Protein AF-A0A946MNI9-F1 (afdb_monomer)

Foldseek 3Di:
DDDDDDDDDDDDPPPPPPPPPPVPPPPPPVPPPDFQVSLLVVLLVLLCVQLVLHDPDDAAEDEDALVVVLVVLLVVLVVPDDPVVVVVVLVVCVVVVQDDPPDPPSVLVSVLVSLDDQWAQDLVVLHIYHHPPDRDDALVSSLVSLLRSLVSSCSVQAVLVVQCVVCPPPPFQNLQSLLLSLLSSLLSSVCCLVPVDDPVSNVRVVVVVVPDDDPSLVPDGPVVNCSVCLSNVLSVVLLVVQCVVPRSVSSSVCSVPTARGSCCSNPVVCVVVVPHDDDDDDPPPPD

pLDDT: mean 86.15, std 18.62, range [28.39, 98.81]

Structure (mmCIF, N/CA/C/O backbone):
data_AF-A0A946MNI9-F1
#
_entry.id   AF-A0A946MNI9-F1
#
loop_
_atom_site.group_PDB
_atom_site.id
_atom_site.type_symbol
_atom_site.label_atom_id
_atom_site.label_alt_id
_atom_site.label_comp_id
_atom_site.label_asym_id
_atom_site.label_entity_id
_atom_site.label_seq_id
_atom_site.pdbx_PDB_ins_code
_atom_site.Cartn_x
_atom_site.Cartn_y
_atom_site.Cartn_z
_atom_site.occupancy
_atom_site.B_iso_or_equiv
_atom_site.auth_seq_id
_atom_site.auth_comp_id
_atom_site.auth_asym_id
_atom_site.auth_atom_id
_atom_site.pdbx_PDB_model_num
ATOM 1 N N . MET A 1 1 ? 87.764 0.071 -64.595 1.00 38.97 1 MET A N 1
ATOM 2 C CA . MET A 1 1 ? 88.353 1.265 -63.955 1.00 38.97 1 MET A CA 1
ATOM 3 C C . MET A 1 1 ? 87.301 2.361 -63.913 1.00 38.97 1 MET A C 1
ATOM 5 O O . MET A 1 1 ? 86.683 2.593 -64.934 1.00 38.97 1 MET A O 1
ATOM 9 N N . ALA A 1 2 ? 87.136 2.944 -62.721 1.00 39.62 2 ALA A N 1
ATOM 10 C CA . ALA A 1 2 ? 86.569 4.252 -62.359 1.00 39.62 2 ALA A CA 1
ATOM 11 C C . ALA A 1 2 ? 85.150 4.648 -62.864 1.00 39.62 2 ALA A C 1
ATOM 13 O O . ALA A 1 2 ? 84.908 4.681 -64.058 1.00 39.62 2 ALA A O 1
ATOM 14 N N . LYS A 1 3 ? 84.119 4.886 -62.024 1.00 39.91 3 LYS A N 1
ATOM 15 C CA . LYS A 1 3 ? 83.947 5.886 -60.925 1.00 39.91 3 LYS A CA 1
ATOM 16 C C . LYS A 1 3 ? 84.024 7.332 -61.487 1.00 39.91 3 LYS A C 1
ATOM 18 O O . LYS A 1 3 ? 84.987 7.619 -62.168 1.00 39.91 3 LYS A O 1
ATOM 23 N N . ILE A 1 4 ? 83.147 8.317 -61.216 1.00 39.94 4 ILE A N 1
ATOM 24 C CA . ILE A 1 4 ? 82.274 8.568 -60.053 1.00 39.94 4 ILE A CA 1
ATOM 25 C C . ILE A 1 4 ? 81.451 9.882 -60.252 1.00 39.94 4 ILE A C 1
ATOM 27 O O . ILE A 1 4 ? 82.018 10.855 -60.725 1.00 39.94 4 ILE A O 1
ATOM 31 N N . ARG A 1 5 ? 80.186 9.894 -59.759 1.00 41.25 5 ARG A N 1
ATOM 32 C CA . ARG A 1 5 ? 79.378 10.985 -59.106 1.00 41.25 5 ARG A CA 1
ATOM 33 C C . ARG A 1 5 ? 79.030 12.273 -59.895 1.00 41.25 5 ARG A C 1
ATOM 35 O O . ARG A 1 5 ? 79.821 12.744 -60.682 1.00 41.25 5 ARG A O 1
ATOM 42 N N . LYS A 1 6 ? 77.916 12.990 -59.665 1.00 38.19 6 LYS A N 1
ATOM 43 C CA . LYS A 1 6 ? 76.814 12.980 -58.670 1.00 38.19 6 LYS A CA 1
ATOM 44 C C . LYS A 1 6 ? 75.726 13.942 -59.192 1.00 38.19 6 LYS A C 1
ATOM 46 O O . LYS A 1 6 ? 76.074 15.056 -59.555 1.00 38.19 6 LYS A O 1
ATOM 51 N N . ALA A 1 7 ? 74.450 13.593 -59.050 1.00 37.16 7 ALA A N 1
ATOM 52 C CA . ALA A 1 7 ? 73.436 14.472 -58.455 1.00 37.16 7 ALA A CA 1
ATOM 53 C C . ALA A 1 7 ? 72.216 13.622 -58.076 1.00 37.16 7 ALA A C 1
ATOM 55 O O . ALA A 1 7 ? 71.557 13.019 -58.913 1.00 37.16 7 ALA A O 1
ATOM 56 N N . VAL A 1 8 ? 71.987 13.523 -56.771 1.00 37.31 8 VAL A N 1
ATOM 57 C CA . VAL A 1 8 ? 70.878 12.821 -56.127 1.00 37.31 8 VAL A CA 1
ATOM 58 C C . VAL A 1 8 ? 69.750 13.826 -55.928 1.00 37.31 8 VAL A C 1
ATOM 60 O O . VAL A 1 8 ? 70.022 14.890 -55.377 1.00 37.31 8 VAL A O 1
ATOM 63 N N . LYS A 1 9 ? 68.508 13.460 -56.268 1.00 36.44 9 LYS A N 1
ATOM 64 C CA . LYS A 1 9 ? 67.319 13.704 -55.427 1.00 36.44 9 LYS A CA 1
ATOM 65 C C . LYS A 1 9 ? 66.098 12.932 -55.957 1.00 36.44 9 LYS A C 1
ATOM 67 O O . LYS A 1 9 ? 65.479 13.313 -56.935 1.00 36.44 9 LYS A O 1
ATOM 72 N N . ARG A 1 10 ? 65.817 11.831 -55.248 1.00 36.09 10 ARG A N 1
ATOM 73 C CA . ARG A 1 10 ? 64.504 11.261 -54.886 1.00 36.09 10 ARG A CA 1
ATOM 74 C C . ARG A 1 10 ? 63.387 11.270 -55.945 1.00 36.09 10 ARG A C 1
ATOM 76 O O . ARG A 1 10 ? 62.616 12.215 -56.031 1.00 36.09 10 ARG A O 1
ATOM 83 N N . PHE A 1 11 ? 63.199 10.110 -56.573 1.00 35.38 11 PHE A N 1
ATOM 84 C CA . PHE A 1 11 ? 61.866 9.574 -56.851 1.00 35.38 11 PHE A CA 1
ATOM 85 C C . PHE A 1 11 ? 61.319 8.961 -55.553 1.00 35.38 11 PHE A C 1
ATOM 87 O O . PHE A 1 11 ? 61.953 8.079 -54.975 1.00 35.38 11 PHE A O 1
ATOM 94 N N . ILE A 1 12 ? 60.175 9.454 -55.083 1.00 33.09 12 ILE A N 1
ATOM 95 C CA . ILE A 1 12 ? 59.364 8.820 -54.039 1.00 33.09 12 ILE A CA 1
ATOM 96 C C . ILE A 1 12 ? 58.144 8.238 -54.763 1.00 33.09 12 ILE A C 1
ATOM 98 O O . ILE A 1 12 ? 57.310 9.022 -55.215 1.00 33.09 12 ILE A O 1
ATOM 102 N N . PRO A 1 13 ? 58.007 6.908 -54.905 1.00 32.12 13 PRO A N 1
ATOM 103 C CA . PRO A 1 13 ? 56.699 6.319 -55.110 1.00 32.12 13 PRO A CA 1
ATOM 104 C C . PRO A 1 13 ? 56.005 6.375 -53.749 1.00 32.12 13 PRO A C 1
ATOM 106 O O . PRO A 1 13 ? 56.434 5.717 -52.801 1.00 32.12 13 PRO A O 1
ATOM 109 N N . ILE A 1 14 ? 54.983 7.219 -53.615 1.00 32.06 14 ILE A N 1
ATOM 110 C CA . ILE A 1 14 ? 54.104 7.159 -52.448 1.00 32.06 14 ILE A CA 1
ATOM 111 C C . ILE A 1 14 ? 53.300 5.872 -52.618 1.00 32.06 14 ILE A C 1
ATOM 113 O O . ILE A 1 14 ? 52.258 5.836 -53.267 1.00 32.06 14 ILE A O 1
ATOM 117 N N . THR A 1 15 ? 53.846 4.786 -52.080 1.00 33.38 15 THR A N 1
ATOM 118 C CA . THR A 1 15 ? 53.070 3.634 -51.653 1.00 33.38 15 THR A CA 1
ATOM 119 C C . THR A 1 15 ? 51.994 4.165 -50.724 1.00 33.38 15 THR A C 1
ATOM 121 O O . THR A 1 15 ? 52.309 4.697 -49.656 1.00 33.38 15 THR A O 1
ATOM 124 N N . LEU A 1 16 ? 50.743 4.070 -51.173 1.00 29.11 16 LEU A N 1
ATOM 125 C CA . LEU A 1 16 ? 49.558 4.240 -50.344 1.00 29.11 16 LEU A CA 1
ATOM 126 C C . LEU A 1 16 ? 49.807 3.492 -49.025 1.00 29.11 16 LEU A C 1
ATOM 128 O O . LEU A 1 16 ? 50.002 2.272 -49.068 1.00 29.11 16 LEU A O 1
ATOM 132 N N . PRO A 1 17 ? 49.851 4.165 -47.864 1.00 34.12 17 PRO A N 1
ATOM 133 C CA . PRO A 1 17 ? 49.783 3.432 -46.625 1.00 34.12 17 PRO A CA 1
ATOM 134 C C . PRO A 1 17 ? 48.371 2.859 -46.597 1.00 34.12 17 PRO A C 1
ATOM 136 O O . PRO A 1 17 ? 47.385 3.594 -46.554 1.00 34.12 17 PRO A O 1
ATOM 139 N N . ILE A 1 18 ? 48.279 1.534 -46.669 1.00 33.91 18 ILE A N 1
ATOM 140 C CA . ILE A 1 18 ? 47.160 0.806 -46.087 1.00 33.91 18 ILE A CA 1
ATOM 141 C C . ILE A 1 18 ? 47.187 1.228 -44.621 1.00 33.91 18 ILE A C 1
ATOM 143 O O . ILE A 1 18 ? 47.949 0.690 -43.817 1.00 33.91 18 ILE A O 1
ATOM 147 N N . LEU A 1 19 ? 46.445 2.292 -44.307 1.00 28.39 19 LEU A N 1
ATOM 148 C CA . LEU A 1 19 ? 46.115 2.643 -42.945 1.00 28.39 19 LEU A CA 1
ATOM 149 C C . LEU A 1 19 ? 45.206 1.506 -42.509 1.00 28.39 19 LEU A C 1
ATOM 151 O O . LEU A 1 19 ? 44.003 1.492 -42.763 1.00 28.39 19 LEU A O 1
ATOM 155 N N . LEU A 1 20 ? 45.835 0.490 -41.934 1.00 30.17 20 LEU A N 1
ATOM 156 C CA . LEU A 1 20 ? 45.185 -0.457 -41.066 1.00 30.17 20 LEU A CA 1
ATOM 157 C C . LEU A 1 20 ? 44.693 0.411 -39.909 1.00 30.17 20 LEU A C 1
ATOM 159 O O . LEU A 1 20 ? 45.410 0.658 -38.941 1.00 30.17 20 LEU A O 1
ATOM 163 N N . VAL A 1 21 ? 43.500 0.987 -40.084 1.00 32.34 21 VAL A N 1
ATOM 164 C CA . VAL A 1 21 ? 42.689 1.488 -38.989 1.00 32.34 21 VAL A CA 1
ATOM 165 C C . VAL A 1 21 ? 42.396 0.229 -38.197 1.00 32.34 21 VAL A C 1
ATOM 167 O O . VAL A 1 21 ? 41.417 -0.474 -38.425 1.00 32.34 21 VAL A O 1
ATOM 170 N N . VAL A 1 22 ? 43.323 -0.115 -37.304 1.00 35.91 22 VAL A N 1
ATOM 171 C CA . VAL A 1 22 ? 42.957 -0.801 -36.084 1.00 35.91 22 VAL A CA 1
ATOM 172 C C . VAL A 1 22 ? 41.999 0.186 -35.450 1.00 35.91 22 VAL A C 1
ATOM 174 O O . VAL A 1 22 ? 42.414 1.146 -34.802 1.00 35.91 22 VAL A O 1
ATOM 177 N N . SER A 1 23 ? 40.714 0.015 -35.750 1.00 37.19 23 SER A N 1
ATOM 178 C CA . SER A 1 23 ? 39.656 0.498 -34.898 1.00 37.19 23 SER A CA 1
ATOM 179 C C . SER A 1 23 ? 39.994 -0.119 -33.558 1.00 37.19 23 SER A C 1
ATOM 181 O O . SER A 1 23 ? 39.714 -1.290 -33.305 1.00 37.19 23 SER A O 1
ATOM 183 N N . LEU A 1 24 ? 40.697 0.651 -32.731 1.00 36.28 24 LEU A N 1
ATOM 184 C CA . LEU A 1 24 ? 40.648 0.496 -31.301 1.00 36.28 24 LEU A CA 1
ATOM 185 C C . LEU A 1 24 ? 39.165 0.726 -30.998 1.00 36.28 24 LEU A C 1
ATOM 187 O O . LEU A 1 24 ? 38.729 1.835 -30.703 1.00 36.28 24 LEU A O 1
ATOM 191 N N . LEU A 1 25 ? 38.365 -0.332 -31.149 1.00 40.25 25 LEU A N 1
ATOM 192 C CA . LEU A 1 25 ? 37.201 -0.548 -30.323 1.00 40.25 25 LEU A CA 1
ATOM 193 C C . LEU A 1 25 ? 37.794 -0.658 -28.926 1.00 40.25 25 LEU A C 1
ATOM 195 O O . LEU A 1 25 ? 38.049 -1.739 -28.400 1.00 40.25 25 LEU A O 1
ATOM 199 N N . ILE A 1 26 ? 38.107 0.504 -28.355 1.00 43.66 26 ILE A N 1
ATOM 200 C CA . ILE A 1 26 ? 38.044 0.658 -26.927 1.00 43.66 26 ILE A CA 1
ATOM 201 C C . ILE A 1 26 ? 36.600 0.270 -26.661 1.00 43.66 26 ILE A C 1
ATOM 203 O O . ILE A 1 26 ? 35.679 1.026 -26.968 1.00 43.66 26 ILE A O 1
ATOM 207 N N . ASN A 1 27 ? 36.409 -0.959 -26.186 1.00 39.84 27 ASN A N 1
ATOM 208 C CA . ASN A 1 27 ? 35.274 -1.297 -25.360 1.00 39.84 27 ASN A CA 1
ATOM 209 C C . ASN A 1 27 ? 35.351 -0.340 -24.167 1.00 39.84 27 ASN A C 1
ATOM 211 O O . ASN A 1 27 ? 35.770 -0.707 -23.074 1.00 39.84 27 ASN A O 1
ATOM 215 N N . PHE A 1 28 ? 34.938 0.908 -24.381 1.00 42.84 28 PHE A N 1
ATOM 216 C CA . PHE A 1 28 ? 34.154 1.605 -23.397 1.00 42.84 28 PHE A CA 1
ATOM 217 C C . PHE A 1 28 ? 32.863 0.795 -23.338 1.00 42.84 28 PHE A C 1
ATOM 219 O O . PHE A 1 28 ? 31.832 1.167 -23.890 1.00 42.84 28 PHE A O 1
ATOM 226 N N . SER A 1 29 ? 32.925 -0.333 -22.631 1.00 44.12 29 SER A N 1
ATOM 227 C CA . SER A 1 29 ? 31.855 -0.668 -21.715 1.00 44.12 29 SER A CA 1
ATOM 228 C C . SER A 1 29 ? 31.790 0.533 -20.780 1.00 44.12 29 SER A C 1
ATOM 230 O O . SER A 1 29 ? 32.437 0.567 -19.737 1.00 44.12 29 SER A O 1
ATOM 232 N N . CYS A 1 30 ? 31.136 1.598 -21.242 1.00 41.44 30 CYS A N 1
ATOM 233 C CA . CYS A 1 30 ? 30.750 2.684 -20.385 1.00 41.44 30 CYS A CA 1
ATOM 234 C C . CYS A 1 30 ? 29.874 1.982 -19.355 1.00 41.44 30 CYS A C 1
ATOM 236 O O . CYS A 1 30 ? 28.782 1.517 -19.689 1.00 41.44 30 CYS A O 1
ATOM 238 N N . LEU A 1 31 ? 30.372 1.817 -18.130 1.00 45.62 31 LEU A N 1
ATOM 239 C CA . LEU A 1 31 ? 29.483 1.709 -16.990 1.00 45.62 31 LEU A CA 1
ATOM 240 C C . LEU A 1 31 ? 28.750 3.055 -16.935 1.00 45.62 31 LEU A C 1
ATOM 242 O O . LEU A 1 31 ? 29.110 3.935 -16.165 1.00 45.62 31 LEU A O 1
ATOM 246 N N . CYS A 1 32 ? 27.772 3.253 -17.822 1.00 52.16 32 CYS A N 1
ATOM 247 C CA . CYS A 1 32 ? 26.758 4.267 -17.632 1.00 52.16 32 CYS A CA 1
ATOM 248 C C . CYS A 1 32 ? 25.961 3.769 -16.435 1.00 52.16 32 CYS A C 1
ATOM 250 O O . CYS A 1 32 ? 25.056 2.946 -16.573 1.00 52.16 32 CYS A O 1
ATOM 252 N N . THR A 1 33 ? 26.363 4.204 -15.244 1.00 62.84 33 THR A N 1
ATOM 253 C CA . THR A 1 33 ? 25.478 4.211 -14.087 1.00 62.84 33 THR A CA 1
ATOM 254 C C . THR A 1 33 ? 24.204 4.912 -14.534 1.00 62.84 33 THR A C 1
ATOM 256 O O . THR A 1 33 ? 24.265 6.065 -14.967 1.00 62.84 33 THR A O 1
ATOM 259 N N . ARG A 1 34 ? 23.080 4.188 -14.528 1.00 75.50 34 ARG A N 1
ATOM 260 C CA . ARG A 1 34 ? 21.777 4.788 -14.816 1.00 75.50 34 ARG A CA 1
ATOM 261 C C . ARG A 1 34 ? 21.525 5.905 -13.807 1.00 75.50 34 ARG A C 1
ATOM 263 O O . ARG A 1 34 ? 21.890 5.751 -12.641 1.00 75.50 34 ARG A O 1
ATOM 270 N N . THR A 1 35 ? 20.932 7.007 -14.254 1.00 85.19 35 THR A N 1
ATOM 271 C CA . THR A 1 35 ? 20.432 8.028 -13.322 1.00 85.19 35 THR A CA 1
ATOM 272 C C . THR A 1 35 ? 19.254 7.461 -12.525 1.00 85.19 35 THR A C 1
ATOM 274 O O . THR A 1 35 ? 18.670 6.448 -12.927 1.00 85.19 35 THR A O 1
ATOM 277 N N . ASN A 1 36 ? 18.902 8.086 -11.399 1.00 84.88 36 ASN A N 1
ATOM 278 C CA . ASN A 1 36 ? 17.759 7.646 -10.597 1.00 84.88 36 ASN A CA 1
ATOM 279 C C . ASN A 1 36 ? 16.465 7.678 -11.429 1.00 84.88 36 ASN A C 1
ATOM 281 O O . ASN A 1 36 ? 15.699 6.723 -11.383 1.00 84.88 36 ASN A O 1
ATOM 285 N N . GLU A 1 37 ? 16.292 8.680 -12.293 1.00 87.50 37 GLU A N 1
ATOM 286 C CA . GLU A 1 37 ? 15.167 8.785 -13.232 1.00 87.50 37 GLU A CA 1
ATOM 287 C C . GLU A 1 37 ? 15.130 7.605 -14.207 1.00 87.50 37 GLU A C 1
ATOM 289 O O . GLU A 1 37 ? 14.106 6.952 -14.352 1.00 87.50 37 GLU A O 1
ATOM 294 N N . GLN A 1 38 ? 16.265 7.236 -14.811 1.00 90.12 38 GLN A N 1
ATOM 295 C CA . GLN A 1 38 ? 16.324 6.082 -15.719 1.00 90.12 38 GLN A CA 1
ATOM 296 C C . GLN A 1 38 ? 16.019 4.748 -15.020 1.00 90.12 38 GLN A C 1
ATOM 298 O O . GLN A 1 38 ? 15.618 3.778 -15.672 1.00 90.12 38 GLN A O 1
ATOM 303 N N . VAL A 1 39 ? 16.282 4.652 -13.714 1.00 90.81 39 VAL A N 1
ATOM 304 C CA . VAL A 1 39 ? 15.894 3.491 -12.905 1.00 90.81 39 VAL A CA 1
ATOM 305 C C . VAL A 1 39 ? 14.392 3.526 -12.630 1.00 90.81 39 VAL A C 1
ATOM 307 O O . VAL A 1 39 ? 13.740 2.516 -12.885 1.00 90.81 39 VAL A O 1
ATOM 310 N N . LEU A 1 40 ? 13.854 4.667 -12.188 1.00 91.19 40 LEU A N 1
ATOM 311 C CA . LEU A 1 40 ? 12.424 4.873 -11.932 1.00 91.19 40 LEU A CA 1
ATOM 312 C C . LEU A 1 40 ? 11.579 4.599 -13.178 1.00 91.19 40 LEU A C 1
ATOM 314 O O . LEU A 1 40 ? 10.664 3.786 -13.109 1.00 91.19 40 LEU A O 1
ATOM 318 N N . ASP A 1 41 ? 11.959 5.136 -14.338 1.00 93.31 41 ASP A N 1
ATOM 319 C CA . ASP A 1 41 ? 11.300 4.860 -15.620 1.00 93.31 41 ASP A CA 1
ATOM 320 C C . ASP A 1 41 ? 11.326 3.365 -15.963 1.00 93.31 41 ASP A C 1
ATOM 322 O O . ASP A 1 41 ? 10.380 2.812 -16.525 1.00 93.31 41 ASP A O 1
ATOM 326 N N . GLY A 1 42 ? 12.423 2.679 -15.634 1.00 95.31 42 GLY A N 1
ATOM 327 C CA . GLY A 1 42 ? 12.542 1.236 -15.817 1.00 95.31 42 GLY A CA 1
ATOM 328 C C . GLY A 1 42 ? 11.554 0.454 -14.951 1.00 95.31 42 GLY A C 1
ATOM 329 O O . GLY A 1 42 ? 10.934 -0.489 -15.446 1.00 95.31 42 GLY A O 1
ATOM 330 N N . ILE A 1 43 ? 11.396 0.856 -13.687 1.00 95.94 43 ILE A N 1
ATOM 331 C CA . ILE A 1 43 ? 10.424 0.270 -12.754 1.00 95.94 43 ILE A CA 1
ATOM 332 C C . ILE A 1 43 ? 9.010 0.580 -13.237 1.00 95.94 43 ILE A C 1
ATOM 334 O O . ILE A 1 43 ? 8.222 -0.346 -13.390 1.00 95.94 43 ILE A O 1
ATOM 338 N N . LYS A 1 44 ? 8.724 1.836 -13.593 1.00 96.31 44 LYS A N 1
ATOM 339 C CA . LYS A 1 44 ? 7.433 2.286 -14.122 1.00 96.31 44 LYS A CA 1
ATOM 340 C C . LYS A 1 44 ? 6.962 1.452 -15.298 1.00 96.31 44 LYS A C 1
ATOM 342 O O . LYS A 1 44 ? 5.892 0.849 -15.254 1.00 96.31 44 LYS A O 1
ATOM 347 N N . ASN A 1 45 ? 7.811 1.331 -16.314 1.00 97.25 45 ASN A N 1
ATOM 348 C CA . ASN A 1 45 ? 7.514 0.521 -17.491 1.00 97.25 45 ASN A CA 1
ATOM 349 C C . ASN A 1 45 ? 7.316 -0.960 -17.147 1.00 97.25 45 ASN A C 1
ATOM 351 O O . ASN A 1 45 ? 6.503 -1.640 -17.776 1.00 97.25 45 ASN A O 1
ATOM 355 N N . TRP A 1 46 ? 8.072 -1.482 -16.177 1.00 98.25 46 TRP A N 1
ATOM 356 C CA . TRP A 1 46 ? 7.911 -2.861 -15.735 1.00 98.25 46 TRP A CA 1
ATOM 357 C C . TRP A 1 46 ? 6.572 -3.060 -15.019 1.00 98.25 46 TRP A C 1
ATOM 359 O O . TRP A 1 46 ? 5.853 -3.994 -15.377 1.00 98.25 46 TRP A O 1
ATOM 369 N N . VAL A 1 47 ? 6.224 -2.192 -14.065 1.00 98.50 47 VAL A N 1
ATOM 370 C CA . VAL A 1 47 ? 4.979 -2.277 -13.291 1.00 98.50 47 VAL A CA 1
ATOM 371 C C . VAL A 1 47 ? 3.791 -2.136 -14.230 1.00 98.50 47 VAL A C 1
ATOM 373 O O . VAL A 1 47 ? 3.012 -3.076 -14.327 1.00 98.50 47 VAL A O 1
ATOM 376 N N . ALA A 1 48 ? 3.717 -1.068 -15.030 1.00 98.38 48 ALA A N 1
ATOM 377 C CA . ALA A 1 48 ? 2.608 -0.848 -15.964 1.00 98.38 48 ALA A CA 1
ATOM 378 C C . ALA A 1 48 ? 2.375 -2.050 -16.896 1.00 98.38 48 ALA A C 1
ATOM 380 O O . ALA A 1 48 ? 1.246 -2.497 -17.109 1.00 98.38 48 ALA A O 1
ATOM 381 N N . LYS A 1 49 ? 3.461 -2.642 -17.411 1.00 98.38 49 LYS A N 1
ATOM 382 C CA . LYS A 1 49 ? 3.383 -3.824 -18.275 1.00 98.38 49 LYS A CA 1
ATOM 383 C C . LYS A 1 49 ? 2.914 -5.075 -17.531 1.00 98.38 49 LYS A C 1
ATOM 385 O O . LYS A 1 49 ? 2.073 -5.801 -18.055 1.00 98.38 49 LYS A O 1
ATOM 390 N N . ASN A 1 50 ? 3.513 -5.390 -16.384 1.00 98.38 50 ASN A N 1
ATOM 391 C CA . ASN A 1 50 ? 3.293 -6.678 -15.720 1.00 98.38 50 ASN A CA 1
ATOM 392 C C . ASN A 1 50 ? 2.057 -6.673 -14.829 1.00 98.38 50 ASN A C 1
ATOM 394 O O . ASN A 1 50 ? 1.441 -7.724 -14.713 1.00 98.38 50 ASN A O 1
ATOM 398 N N . ARG A 1 51 ? 1.673 -5.515 -14.280 1.00 98.00 51 ARG A N 1
ATOM 399 C CA . ARG A 1 51 ? 0.397 -5.287 -13.597 1.00 98.00 51 ARG A CA 1
ATOM 400 C C . ARG A 1 51 ? -0.771 -5.132 -14.575 1.00 98.00 51 ARG A C 1
ATOM 402 O O . ARG A 1 51 ? -1.916 -5.247 -14.172 1.00 98.00 51 ARG A O 1
ATOM 409 N N . GLN A 1 52 ? -0.497 -4.925 -15.865 1.00 98.31 52 GLN A N 1
ATOM 410 C CA . GLN A 1 52 ? -1.517 -4.747 -16.910 1.00 98.31 52 GLN A CA 1
ATOM 411 C C . GLN A 1 52 ? -2.421 -3.523 -16.685 1.00 98.31 52 GLN A C 1
ATOM 413 O O . GLN A 1 52 ? -3.565 -3.497 -17.128 1.00 98.31 52 GLN A O 1
ATOM 418 N N . LEU A 1 53 ? -1.873 -2.487 -16.049 1.00 98.00 53 LEU A N 1
ATOM 419 C CA . LEU A 1 53 ? -2.462 -1.156 -15.964 1.00 98.00 53 LEU A CA 1
ATOM 420 C C . LEU A 1 53 ? -1.550 -0.201 -16.745 1.00 98.00 53 LEU A C 1
ATOM 422 O O . LEU A 1 53 ? -0.504 0.197 -16.232 1.00 98.00 53 LEU A O 1
ATOM 426 N N . PRO A 1 54 ? -1.854 0.104 -18.021 1.00 96.81 54 PRO A N 1
ATOM 427 C CA . PRO A 1 54 ? -1.023 1.004 -18.810 1.00 96.81 54 PRO A CA 1
ATOM 428 C C . PRO A 1 54 ? -1.086 2.425 -18.249 1.00 96.81 54 PRO A C 1
ATOM 430 O O . PRO A 1 54 ? -2.154 2.902 -17.887 1.00 96.81 54 PRO A O 1
ATOM 433 N N . GLU A 1 55 ? 0.041 3.126 -18.241 1.00 96.81 55 GLU A N 1
ATOM 434 C CA . GLU A 1 55 ? 0.090 4.540 -17.865 1.00 96.81 55 GLU A CA 1
ATOM 435 C C . GLU A 1 55 ? -0.793 5.380 -18.814 1.00 96.81 55 GLU A C 1
ATOM 437 O O . GLU A 1 55 ? -0.592 5.374 -20.033 1.00 96.81 55 GLU A O 1
ATOM 442 N N . LEU A 1 56 ? -1.796 6.069 -18.259 1.00 96.88 56 LEU A N 1
ATOM 443 C CA . LEU A 1 56 ? -2.715 6.954 -18.987 1.00 96.88 56 LEU A CA 1
ATOM 444 C C . LEU A 1 56 ? -2.180 8.388 -19.054 1.00 96.88 56 LEU A C 1
ATOM 446 O O . LEU A 1 56 ? -2.345 9.074 -20.066 1.00 96.88 56 LEU A O 1
ATOM 450 N N . THR A 1 57 ? -1.523 8.824 -17.982 1.00 94.88 57 THR A N 1
ATOM 451 C CA . THR A 1 57 ? -0.871 10.131 -17.846 1.00 94.88 57 THR A CA 1
ATOM 452 C C . THR A 1 57 ? 0.513 9.954 -17.245 1.00 94.88 57 THR A C 1
ATOM 454 O O . THR A 1 57 ? 0.707 9.049 -16.440 1.00 94.88 57 THR A O 1
ATOM 457 N N . ASP A 1 58 ? 1.465 10.814 -17.613 1.00 93.88 58 ASP A N 1
ATOM 458 C CA . ASP A 1 58 ? 2.833 10.705 -17.099 1.00 93.88 58 ASP A CA 1
ATOM 459 C C . ASP A 1 58 ? 2.857 10.826 -15.567 1.00 93.88 58 ASP A C 1
ATOM 461 O O . ASP A 1 58 ? 2.324 11.783 -15.006 1.00 93.88 58 ASP A O 1
ATOM 465 N N . ILE A 1 59 ? 3.446 9.838 -14.898 1.00 93.12 59 ILE A N 1
ATOM 466 C CA . ILE A 1 59 ? 3.669 9.842 -13.451 1.00 93.12 59 ILE A CA 1
ATOM 467 C C . ILE A 1 59 ? 4.877 10.736 -13.162 1.00 93.12 59 ILE A C 1
ATOM 469 O O . ILE A 1 59 ? 6.019 10.363 -13.446 1.00 93.12 59 ILE A O 1
ATOM 473 N N . GLU A 1 60 ? 4.617 11.911 -12.590 1.00 92.38 60 GLU A N 1
ATOM 474 C CA . GLU A 1 60 ? 5.645 12.887 -12.229 1.00 92.38 60 GLU A CA 1
ATOM 475 C C . GLU A 1 60 ? 6.386 12.492 -10.941 1.00 92.38 60 GLU A C 1
ATOM 477 O O . GLU A 1 60 ? 5.768 12.148 -9.930 1.00 92.38 60 GLU A O 1
ATOM 482 N N . TYR A 1 61 ? 7.718 12.614 -10.962 1.00 89.50 61 TYR A N 1
ATOM 483 C CA . TYR A 1 61 ? 8.587 12.404 -9.802 1.00 89.50 61 TYR A CA 1
ATOM 484 C C . TYR A 1 61 ? 9.082 13.734 -9.236 1.00 89.50 61 TYR A C 1
ATOM 486 O O . TYR A 1 61 ? 9.615 14.572 -9.966 1.00 89.50 61 TYR A O 1
ATOM 494 N N . GLU A 1 62 ? 8.986 13.893 -7.920 1.00 90.56 62 GLU A N 1
ATOM 495 C CA . GLU A 1 62 ? 9.566 15.008 -7.185 1.00 90.56 62 GLU A CA 1
ATOM 496 C C . GLU A 1 62 ? 10.604 14.486 -6.188 1.00 90.56 62 GLU A C 1
ATOM 498 O O . GLU A 1 62 ? 10.303 13.748 -5.250 1.00 90.56 62 GLU A O 1
ATOM 503 N N . PHE A 1 63 ? 11.857 14.858 -6.428 1.00 88.19 63 PHE A N 1
ATOM 504 C CA . PHE A 1 63 ? 12.986 14.502 -5.581 1.00 88.19 63 PHE A CA 1
ATOM 505 C C . PHE A 1 63 ? 13.080 15.476 -4.412 1.00 88.19 63 PHE A C 1
ATOM 507 O O . PHE A 1 63 ? 13.288 16.670 -4.626 1.00 88.19 63 PHE A O 1
ATOM 514 N N . ILE A 1 64 ? 12.952 14.958 -3.195 1.00 89.06 64 ILE A N 1
ATOM 515 C CA . ILE A 1 64 ? 12.943 15.750 -1.962 1.00 89.06 64 ILE A CA 1
ATOM 516 C C . ILE A 1 64 ? 13.939 15.190 -0.949 1.00 89.06 64 ILE A C 1
ATOM 518 O O . ILE A 1 64 ? 14.412 14.059 -1.067 1.00 89.06 64 ILE A O 1
ATOM 522 N N . THR A 1 65 ? 14.310 15.990 0.035 1.00 87.94 65 THR A N 1
ATOM 523 C CA . THR A 1 65 ? 15.094 15.541 1.188 1.00 87.94 65 THR A CA 1
ATOM 524 C C . THR A 1 65 ? 14.212 14.772 2.165 1.00 87.94 65 THR A C 1
ATOM 526 O O . THR A 1 65 ? 12.991 14.948 2.200 1.00 87.94 65 THR A O 1
ATOM 529 N N . ARG A 1 66 ? 14.818 13.954 3.031 1.00 84.19 66 ARG A N 1
ATOM 530 C CA . ARG A 1 66 ? 14.073 13.298 4.119 1.00 84.19 66 ARG A CA 1
ATOM 531 C C . ARG A 1 66 ? 13.348 14.290 5.038 1.00 84.19 66 ARG A C 1
ATOM 533 O O . ARG A 1 66 ? 12.260 13.989 5.513 1.00 84.19 66 ARG A O 1
ATOM 540 N N . GLN A 1 67 ? 13.919 15.473 5.274 1.00 86.75 67 GLN A N 1
ATOM 541 C CA . GLN A 1 67 ? 13.257 16.492 6.093 1.00 86.75 67 GLN A CA 1
ATOM 542 C C . GLN A 1 67 ? 12.010 17.051 5.398 1.00 86.75 67 GLN A C 1
ATOM 544 O O . GLN A 1 67 ? 10.958 17.124 6.020 1.00 86.75 67 GLN A O 1
ATOM 549 N N . GLU A 1 68 ? 12.105 17.386 4.109 1.00 90.00 68 GLU A N 1
ATOM 550 C CA . GLU A 1 68 ? 10.951 17.856 3.328 1.00 90.00 68 GLU A CA 1
ATOM 551 C C . GLU A 1 68 ? 9.843 16.800 3.273 1.00 90.00 68 GLU A C 1
ATOM 553 O O . GLU A 1 68 ? 8.664 17.133 3.374 1.00 90.00 68 GLU A O 1
ATOM 558 N N . LEU A 1 69 ? 10.217 15.521 3.173 1.00 86.81 69 LEU A N 1
ATOM 559 C CA . LEU A 1 69 ? 9.279 14.407 3.255 1.00 86.81 69 LEU A CA 1
ATOM 560 C C . LEU A 1 69 ? 8.545 14.396 4.604 1.00 86.81 69 LEU A C 1
ATOM 562 O O . LEU A 1 69 ? 7.319 14.341 4.623 1.00 86.81 69 LEU A O 1
ATOM 566 N N . HIS A 1 70 ? 9.275 14.477 5.719 1.00 86.31 70 HIS A N 1
ATOM 567 C CA . HIS A 1 70 ? 8.682 14.487 7.059 1.00 86.31 70 HIS A CA 1
ATOM 568 C C . HIS A 1 70 ? 7.744 15.679 7.270 1.00 86.31 70 HIS A C 1
ATOM 570 O O . HIS A 1 70 ? 6.654 15.501 7.813 1.00 86.31 70 HIS A O 1
ATOM 576 N N . ASP A 1 71 ? 8.150 16.873 6.833 1.00 89.56 71 ASP A N 1
ATOM 577 C CA . ASP A 1 71 ? 7.339 18.088 6.943 1.00 89.56 71 ASP A CA 1
ATOM 578 C C . ASP A 1 71 ? 6.041 17.942 6.139 1.00 89.56 71 ASP A C 1
ATOM 580 O O . ASP A 1 71 ? 4.964 18.337 6.591 1.00 89.56 71 ASP A O 1
ATOM 584 N N . LYS A 1 72 ? 6.125 17.318 4.960 1.00 88.50 72 LYS A N 1
ATOM 585 C CA . LYS A 1 72 ? 4.969 17.092 4.098 1.00 88.50 72 LYS A CA 1
ATOM 586 C C . LYS A 1 72 ? 4.011 16.039 4.659 1.00 88.50 72 LYS A C 1
ATOM 588 O O . LYS A 1 72 ? 2.806 16.260 4.633 1.00 88.50 72 LYS A O 1
ATOM 593 N N . LEU A 1 73 ? 4.526 14.930 5.190 1.00 85.31 73 LEU A N 1
ATOM 594 C CA . LEU A 1 73 ? 3.709 13.902 5.848 1.00 85.31 73 LEU A CA 1
ATOM 595 C C . LEU A 1 73 ? 3.009 14.452 7.084 1.00 85.31 73 LEU A C 1
ATOM 597 O O . LEU A 1 73 ? 1.830 14.189 7.280 1.00 85.31 73 LEU A O 1
ATOM 601 N N . GLN A 1 74 ? 3.714 15.258 7.878 1.00 88.81 74 GLN A N 1
ATOM 602 C CA . GLN A 1 74 ? 3.110 15.935 9.016 1.00 88.81 74 GLN A CA 1
ATOM 603 C C . GLN A 1 74 ? 1.986 16.874 8.572 1.00 88.81 74 GLN A C 1
ATOM 605 O O . GLN A 1 74 ? 0.900 16.809 9.133 1.00 88.81 74 GLN A O 1
ATOM 610 N N . GLY A 1 75 ? 2.213 17.702 7.548 1.00 88.56 75 GLY A N 1
ATOM 611 C CA . GLY A 1 75 ? 1.173 18.590 7.029 1.00 88.56 75 GLY A CA 1
ATOM 612 C C . GLY A 1 75 ? -0.037 17.843 6.457 1.00 88.56 75 GLY A C 1
ATOM 613 O O . GLY A 1 75 ? -1.166 18.287 6.645 1.00 88.56 75 GLY A O 1
ATOM 614 N N . ASN A 1 76 ? 0.180 16.705 5.787 1.00 85.25 76 ASN A N 1
ATOM 615 C CA . ASN A 1 76 ? -0.901 15.849 5.295 1.00 85.25 76 ASN A CA 1
ATOM 616 C C . ASN A 1 76 ? -1.695 15.233 6.460 1.00 85.25 76 ASN A C 1
ATOM 618 O O . ASN A 1 76 ? -2.918 15.320 6.460 1.00 85.25 76 ASN A O 1
ATOM 622 N N . PHE A 1 77 ? -1.000 14.686 7.463 1.00 86.00 77 PHE A N 1
ATOM 623 C CA . PHE A 1 77 ? -1.613 14.113 8.662 1.00 86.00 77 PHE A CA 1
ATOM 624 C C . PHE A 1 77 ? -2.440 15.157 9.421 1.00 86.00 77 PHE A C 1
ATOM 626 O O . PHE A 1 77 ? -3.608 14.932 9.710 1.00 86.00 77 PHE A O 1
ATOM 633 N N . GLU A 1 78 ? -1.882 16.347 9.656 1.00 88.62 78 GLU A N 1
ATOM 634 C CA . GLU A 1 78 ? -2.580 17.462 10.312 1.00 88.62 78 GLU A CA 1
ATOM 635 C C . GLU A 1 78 ? -3.818 17.938 9.534 1.00 88.62 78 GLU A C 1
ATOM 637 O O . GLU A 1 78 ? -4.771 18.424 10.138 1.00 88.62 78 GLU A O 1
ATOM 642 N N . ALA A 1 79 ? -3.815 17.826 8.202 1.00 87.38 79 ALA A N 1
ATOM 643 C CA . ALA A 1 79 ? -4.945 18.227 7.366 1.00 87.38 79 ALA A CA 1
ATOM 644 C C . ALA A 1 79 ? -6.094 17.205 7.350 1.00 87.38 79 ALA A C 1
ATOM 646 O O . ALA A 1 79 ? -7.216 17.577 7.006 1.00 87.38 79 ALA A O 1
ATOM 647 N N . GLU A 1 80 ? -5.811 15.943 7.672 1.00 83.81 80 GLU A N 1
ATOM 648 C CA . GLU A 1 80 ? -6.778 14.836 7.686 1.00 83.81 80 GLU A CA 1
ATOM 649 C C . GLU A 1 80 ? -7.217 14.446 9.101 1.00 83.81 80 GLU A C 1
ATOM 651 O O . GLU A 1 80 ? -8.209 13.745 9.258 1.00 83.81 80 GLU A O 1
ATOM 656 N N . TYR A 1 81 ? -6.506 14.919 10.125 1.00 85.50 81 TYR A N 1
ATOM 657 C CA . TYR A 1 81 ? -6.787 14.602 11.517 1.00 85.50 81 TYR A CA 1
ATOM 658 C C . TYR A 1 81 ? -8.131 15.179 11.991 1.00 85.50 81 TYR A C 1
ATOM 660 O O . TYR A 1 81 ? -8.312 16.400 12.048 1.00 85.50 81 TYR A O 1
ATOM 668 N N . ASP A 1 82 ? -9.043 14.297 12.407 1.00 88.69 82 ASP A N 1
ATOM 669 C CA . ASP A 1 82 ? -10.270 14.653 13.120 1.00 88.69 82 ASP A CA 1
ATOM 670 C C . ASP A 1 82 ? -10.099 14.391 14.623 1.00 88.69 82 ASP A C 1
ATOM 672 O O . ASP A 1 82 ? -10.094 13.255 15.097 1.00 88.69 82 ASP A O 1
ATOM 676 N N . GLU A 1 83 ? -9.977 15.471 15.399 1.00 88.69 83 GLU A N 1
ATOM 677 C CA . GLU A 1 83 ? -9.773 15.398 16.849 1.00 88.69 83 GLU A CA 1
ATOM 678 C C . GLU A 1 83 ? -10.911 14.669 17.584 1.00 88.69 83 GLU A C 1
ATOM 680 O O . GLU A 1 83 ? -10.662 14.022 18.603 1.00 88.69 83 GLU A O 1
ATOM 685 N N . GLN A 1 84 ? -12.156 14.773 17.105 1.00 89.81 84 GLN A N 1
ATOM 686 C CA . GLN A 1 84 ? -13.301 14.147 17.770 1.00 89.81 84 GLN A CA 1
ATOM 687 C C . GLN A 1 84 ? -13.340 12.647 17.500 1.00 89.81 84 GLN A C 1
ATOM 689 O O . GLN A 1 84 ? -13.541 11.869 18.434 1.00 89.81 84 GLN A O 1
ATOM 694 N N . GLU A 1 85 ? -13.136 12.248 16.247 1.00 86.31 85 GLU A N 1
ATOM 695 C CA . GLU A 1 85 ? -13.108 10.838 15.856 1.00 86.31 85 GLU A CA 1
ATOM 696 C C . GLU A 1 85 ? -11.976 10.090 16.573 1.00 86.31 85 GLU A C 1
ATOM 698 O O . GLU A 1 85 ? -12.197 9.042 17.183 1.00 86.31 85 GLU A O 1
ATOM 703 N N . GLU A 1 86 ? -10.791 10.694 16.619 1.00 87.56 86 GLU A N 1
ATOM 704 C CA . GLU A 1 86 ? -9.605 10.123 17.262 1.00 87.56 86 GLU A CA 1
ATOM 705 C C . GLU A 1 86 ? -9.751 10.037 18.787 1.00 87.56 86 GLU A C 1
ATOM 707 O O . GLU A 1 86 ? -9.330 9.057 19.410 1.00 87.56 86 GLU A O 1
ATOM 712 N N . ALA A 1 87 ? -10.417 11.013 19.415 1.00 91.12 87 ALA A N 1
ATOM 713 C CA . ALA A 1 87 ? -10.751 10.934 20.835 1.00 91.12 87 ALA A CA 1
ATOM 714 C C . ALA A 1 87 ? -11.696 9.758 21.135 1.00 91.12 87 ALA A C 1
ATOM 716 O O . ALA A 1 87 ? -11.459 9.008 22.085 1.00 91.12 87 ALA A O 1
ATOM 717 N N . ILE A 1 88 ? -12.727 9.556 20.305 1.00 90.81 88 ILE A N 1
ATOM 718 C CA . ILE A 1 88 ? -13.669 8.434 20.439 1.00 90.81 88 ILE A CA 1
ATOM 719 C C . ILE A 1 88 ? -12.942 7.099 20.242 1.00 90.81 88 ILE A C 1
ATOM 721 O O . ILE A 1 88 ? -13.119 6.172 21.038 1.00 90.81 88 ILE A O 1
ATOM 725 N N . GLN A 1 89 ? -12.092 6.998 19.217 1.00 90.00 89 GLN A N 1
ATOM 726 C CA . GLN A 1 89 ? -11.311 5.793 18.954 1.00 90.00 89 GLN A CA 1
ATOM 727 C C . GLN A 1 89 ? -10.375 5.476 20.124 1.00 90.00 89 GLN A C 1
ATOM 729 O O . GLN A 1 89 ? -10.329 4.332 20.586 1.00 90.00 89 GLN A O 1
ATOM 734 N N . LYS A 1 90 ? -9.674 6.483 20.658 1.00 94.31 90 LYS A N 1
ATOM 735 C CA . LYS A 1 90 ? -8.808 6.319 21.828 1.00 94.31 90 LYS A CA 1
ATOM 736 C C . LYS A 1 90 ? -9.591 5.808 23.041 1.00 94.31 90 LYS A C 1
ATOM 738 O O . LYS A 1 90 ? -9.157 4.846 23.674 1.00 94.31 90 LYS A O 1
ATOM 743 N N . GLU A 1 91 ? -10.736 6.411 23.362 1.00 95.38 91 GLU A N 1
ATOM 744 C CA . GLU A 1 91 ? -11.579 5.976 24.487 1.00 95.38 91 GLU A CA 1
ATOM 745 C C . GLU A 1 91 ? -12.048 4.524 24.329 1.00 95.38 91 GLU A C 1
ATOM 747 O O . GLU A 1 91 ? -11.990 3.747 25.286 1.00 95.38 91 GLU A O 1
ATOM 752 N N . LEU A 1 92 ? -12.454 4.129 23.119 1.00 93.38 92 LEU A N 1
ATOM 753 C CA . LEU A 1 92 ? -12.856 2.756 22.822 1.00 93.38 92 LEU A CA 1
ATOM 754 C C . LEU A 1 92 ? -11.698 1.768 23.020 1.00 93.38 92 LEU A C 1
ATOM 756 O O . LEU A 1 92 ? -11.874 0.733 23.666 1.00 93.38 92 LEU A O 1
ATOM 760 N N . LEU A 1 93 ? -10.512 2.080 22.492 1.00 95.94 93 LEU A N 1
ATOM 761 C CA . LEU A 1 93 ? -9.334 1.220 22.619 1.00 95.94 93 LEU A CA 1
ATOM 762 C C . LEU A 1 93 ? -8.892 1.066 24.084 1.00 95.94 93 LEU A C 1
ATOM 764 O O . LEU A 1 93 ? -8.518 -0.036 24.490 1.00 95.94 93 LEU A O 1
ATOM 768 N N . ILE A 1 94 ? -8.991 2.130 24.889 1.00 97.00 94 ILE A N 1
ATOM 769 C CA . ILE A 1 94 ? -8.756 2.080 26.342 1.00 97.00 94 ILE A CA 1
ATOM 770 C C . ILE A 1 94 ? -9.798 1.185 27.020 1.00 97.00 94 ILE A C 1
ATOM 772 O O . ILE A 1 94 ? -9.439 0.299 27.796 1.00 97.00 94 ILE A O 1
ATOM 776 N N . LEU A 1 95 ? -11.088 1.375 26.718 1.00 96.94 95 LEU A N 1
ATOM 777 C CA . LEU A 1 95 ? -12.180 0.606 27.322 1.00 96.94 95 LEU A CA 1
ATOM 778 C C . LEU A 1 95 ? -12.052 -0.900 27.044 1.00 96.94 95 LEU A C 1
ATOM 780 O O . LEU A 1 95 ? -12.353 -1.721 27.912 1.00 96.94 95 LEU A O 1
ATOM 784 N N . LEU A 1 96 ? -11.591 -1.259 25.845 1.00 96.62 96 LEU A N 1
ATOM 785 C CA . LEU A 1 96 ? -11.320 -2.641 25.446 1.00 96.62 96 LEU A CA 1
ATOM 786 C C . LEU A 1 96 ? -10.009 -3.198 26.031 1.00 96.62 96 LEU A C 1
ATOM 788 O O . LEU A 1 96 ? -9.740 -4.391 25.881 1.00 96.62 96 LEU A O 1
ATOM 792 N N . GLY A 1 97 ? -9.205 -2.369 26.704 1.00 97.06 97 GLY A N 1
ATOM 793 C CA . GLY A 1 97 ? -7.913 -2.751 27.276 1.00 97.06 97 GLY A CA 1
ATOM 794 C C . GLY A 1 97 ? -6.834 -3.012 26.224 1.00 97.06 97 GLY A C 1
ATOM 795 O O . GLY A 1 97 ? -5.939 -3.822 26.460 1.00 97.06 97 GLY A O 1
ATOM 796 N N . LEU A 1 98 ? -6.945 -2.379 25.052 1.00 97.50 98 LEU A N 1
ATOM 797 C CA . LEU A 1 98 ? -6.035 -2.570 23.918 1.00 97.50 98 LEU A CA 1
ATOM 798 C C . LEU A 1 98 ? -4.873 -1.568 23.907 1.00 97.50 98 LEU A C 1
ATOM 800 O O . LEU A 1 98 ? -3.844 -1.847 23.291 1.00 97.50 98 LEU A O 1
ATOM 804 N N . ILE A 1 99 ? -5.026 -0.427 24.586 1.00 97.31 99 ILE A N 1
ATOM 805 C CA . ILE A 1 99 ? -3.984 0.593 24.779 1.00 97.31 99 ILE A CA 1
ATOM 806 C C . ILE A 1 99 ? -4.022 1.149 26.212 1.00 97.31 99 ILE A C 1
ATOM 808 O O . ILE A 1 99 ? -5.038 1.044 26.898 1.00 97.31 99 ILE A O 1
ATOM 812 N N . GLU A 1 100 ? -2.921 1.765 26.646 1.00 96.12 100 GLU A N 1
ATOM 813 C CA . GLU A 1 100 ? -2.811 2.454 27.941 1.00 96.12 100 GLU A CA 1
ATOM 814 C C . GLU A 1 100 ? -3.493 3.838 27.917 1.00 96.12 100 GLU A C 1
ATOM 816 O O . GLU A 1 100 ? -3.534 4.508 26.882 1.00 96.12 100 GLU A O 1
ATOM 821 N N . GLU A 1 101 ? -3.997 4.301 29.069 1.00 94.88 101 GLU A N 1
ATOM 822 C CA . GLU A 1 101 ? -4.720 5.584 29.188 1.00 94.88 101 GLU A CA 1
ATOM 823 C C . GLU A 1 101 ? -3.862 6.807 28.807 1.00 94.88 101 GLU A C 1
ATOM 825 O O . GLU A 1 101 ? -4.345 7.771 28.196 1.00 94.88 101 GLU A O 1
ATOM 830 N N . ASP A 1 102 ? -2.578 6.772 29.166 1.00 95.25 102 ASP A N 1
ATOM 831 C CA . ASP A 1 102 ? -1.624 7.864 28.972 1.00 95.25 102 ASP A CA 1
ATOM 832 C C . ASP A 1 102 ? -0.918 7.834 27.609 1.00 95.25 102 ASP A C 1
ATOM 834 O O . ASP A 1 102 ? -0.107 8.719 27.329 1.00 95.25 102 ASP A O 1
ATOM 838 N N . LEU A 1 103 ? -1.258 6.880 26.732 1.00 95.38 103 LEU A N 1
ATOM 839 C CA . LEU A 1 103 ? -0.706 6.812 25.383 1.00 95.38 103 LEU A CA 1
ATOM 840 C C . LEU A 1 103 ? -1.109 8.047 24.564 1.00 95.38 103 LEU A C 1
ATOM 842 O O . LEU A 1 103 ? -2.295 8.348 24.391 1.00 95.38 103 LEU A O 1
ATOM 846 N N . ASP A 1 104 ? -0.120 8.749 24.017 1.00 93.81 104 ASP A N 1
ATOM 847 C CA . ASP A 1 104 ? -0.334 9.821 23.045 1.00 93.81 104 ASP A CA 1
ATOM 848 C C . ASP A 1 104 ? -0.554 9.213 21.652 1.00 93.81 104 ASP A C 1
ATOM 850 O O . ASP A 1 104 ? 0.395 8.930 20.919 1.00 93.81 104 ASP A O 1
ATOM 854 N N . LEU A 1 105 ? -1.822 8.936 21.326 1.00 91.62 105 LEU A N 1
ATOM 855 C CA . LEU A 1 105 ? -2.201 8.248 20.090 1.00 91.62 105 LEU A CA 1
ATOM 856 C C . LEU A 1 105 ? -1.897 9.093 18.841 1.00 91.62 105 LEU A C 1
ATOM 858 O O . LEU A 1 105 ? -1.388 8.560 17.858 1.00 91.62 105 LEU A O 1
ATOM 862 N N . TYR A 1 106 ? -2.111 10.412 18.918 1.00 90.75 106 TYR A N 1
ATOM 863 C CA . TYR A 1 106 ? -1.759 11.355 17.854 1.00 90.75 106 TYR A CA 1
ATOM 864 C C . TYR A 1 106 ? -0.265 11.289 17.538 1.00 90.75 106 TYR A C 1
ATOM 866 O O . TYR A 1 106 ? 0.131 11.094 16.387 1.00 90.75 106 TYR A O 1
ATOM 874 N N . GLN A 1 107 ? 0.574 11.427 18.570 1.00 92.12 107 GLN A N 1
ATOM 875 C CA . GLN A 1 107 ? 2.019 11.435 18.383 1.00 92.12 107 GLN A CA 1
ATOM 876 C C . GLN A 1 107 ? 2.524 10.073 17.896 1.00 92.12 107 GLN A C 1
ATOM 878 O O . GLN A 1 107 ? 3.390 10.032 17.023 1.00 92.12 107 GLN A O 1
ATOM 883 N N . LEU A 1 108 ? 1.946 8.970 18.391 1.00 93.38 108 LEU A N 1
ATOM 884 C CA . LEU A 1 108 ? 2.263 7.626 17.912 1.00 93.38 108 LEU A CA 1
ATOM 885 C C . LEU A 1 108 ? 1.983 7.480 16.410 1.00 93.38 108 LEU A C 1
ATOM 887 O O . LEU A 1 108 ? 2.867 7.042 15.676 1.00 93.38 108 LEU A O 1
ATOM 891 N N . TYR A 1 109 ? 0.793 7.861 15.935 1.00 90.25 109 TYR A N 1
ATOM 892 C CA . TYR A 1 109 ? 0.465 7.774 14.509 1.00 90.25 109 TYR A CA 1
ATOM 893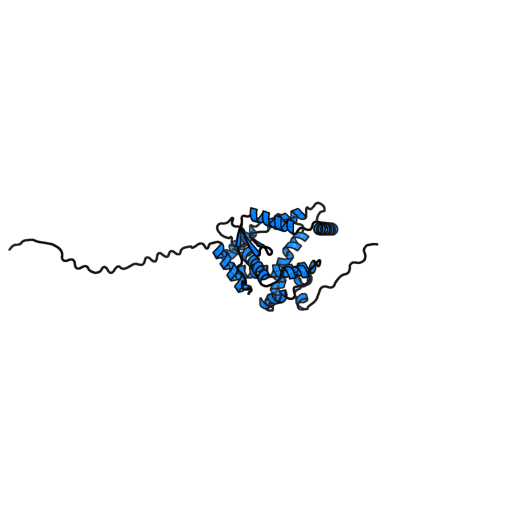 C C . TYR A 1 109 ? 1.333 8.695 13.651 1.00 90.25 109 TYR A C 1
ATOM 895 O O . TYR A 1 109 ? 1.798 8.277 12.587 1.00 90.25 109 TYR A O 1
ATOM 903 N N . LEU A 1 110 ? 1.609 9.916 14.114 1.00 88.88 110 LEU A N 1
ATOM 904 C CA . LEU A 1 110 ? 2.502 10.838 13.417 1.00 88.88 110 LEU A CA 1
ATOM 905 C C . LEU A 1 110 ? 3.924 10.265 13.288 1.00 88.88 110 LEU A C 1
ATOM 907 O O . LEU A 1 110 ? 4.543 10.381 12.228 1.00 88.88 110 LEU A O 1
ATOM 911 N N . ASP A 1 111 ? 4.442 9.641 14.346 1.00 91.19 111 ASP A N 1
ATOM 912 C CA . ASP A 1 111 ? 5.776 9.038 14.348 1.00 91.19 111 ASP A CA 1
ATOM 913 C C . ASP A 1 111 ? 5.833 7.762 13.498 1.00 91.19 111 ASP A C 1
ATOM 915 O O . ASP A 1 111 ? 6.805 7.581 12.763 1.00 91.19 111 ASP A O 1
ATOM 919 N N . LEU A 1 112 ? 4.784 6.930 13.512 1.00 89.50 112 LEU A N 1
ATOM 920 C CA . LEU A 1 112 ? 4.659 5.766 12.624 1.00 89.50 112 LEU A CA 1
ATOM 921 C C . LEU A 1 112 ? 4.693 6.181 11.148 1.00 89.50 112 LEU A C 1
ATOM 923 O O . LEU A 1 112 ? 5.482 5.638 10.375 1.00 89.50 112 LEU A O 1
ATOM 927 N N . ASN A 1 113 ? 3.917 7.203 10.772 1.00 83.19 113 ASN A N 1
ATOM 928 C CA . ASN A 1 113 ? 3.910 7.740 9.408 1.00 83.19 113 ASN A CA 1
ATOM 929 C C . ASN A 1 113 ? 5.296 8.255 8.976 1.00 83.19 113 ASN A C 1
ATOM 931 O O . ASN A 1 113 ? 5.670 8.131 7.813 1.00 83.19 113 ASN A O 1
ATOM 935 N N . LYS A 1 114 ? 6.085 8.817 9.903 1.00 84.00 114 LYS A N 1
ATOM 936 C CA . LYS A 1 114 ? 7.442 9.325 9.625 1.00 84.00 114 LYS A CA 1
ATOM 937 C C . LYS A 1 114 ? 8.508 8.227 9.579 1.00 84.00 114 LYS A C 1
ATOM 939 O O . LYS A 1 114 ? 9.429 8.319 8.769 1.00 84.00 114 LYS A O 1
ATOM 944 N N . GLU A 1 115 ? 8.406 7.200 10.427 1.00 85.31 115 GLU A N 1
ATOM 945 C CA . GLU A 1 115 ? 9.267 6.001 10.381 1.00 85.31 115 GLU A CA 1
ATOM 946 C C . GLU A 1 115 ? 9.115 5.263 9.038 1.00 85.31 115 GLU A C 1
ATOM 948 O O . GLU A 1 115 ? 10.075 4.735 8.474 1.00 85.31 115 GLU A O 1
ATOM 953 N N . GLN A 1 116 ? 7.903 5.384 8.506 1.00 65.19 116 GLN A N 1
ATOM 954 C CA . GLN A 1 116 ? 7.371 5.050 7.201 1.00 65.19 116 GLN A CA 1
ATOM 955 C C . GLN A 1 116 ? 8.293 4.775 5.997 1.00 65.19 116 GLN A C 1
ATOM 957 O O . GLN A 1 116 ? 8.034 3.831 5.276 1.00 65.19 116 GLN A O 1
ATOM 962 N N . ILE A 1 117 ? 9.197 5.673 5.572 1.00 68.56 117 ILE A N 1
ATOM 963 C CA . ILE A 1 117 ? 9.231 5.949 4.109 1.00 68.56 117 ILE A CA 1
ATOM 964 C C . ILE A 1 117 ? 10.620 6.035 3.440 1.00 68.56 117 ILE A C 1
ATOM 966 O O . ILE A 1 117 ? 11.550 6.695 3.910 1.00 68.56 117 ILE A O 1
ATOM 970 N N . ALA A 1 118 ? 10.707 5.407 2.256 1.00 68.12 11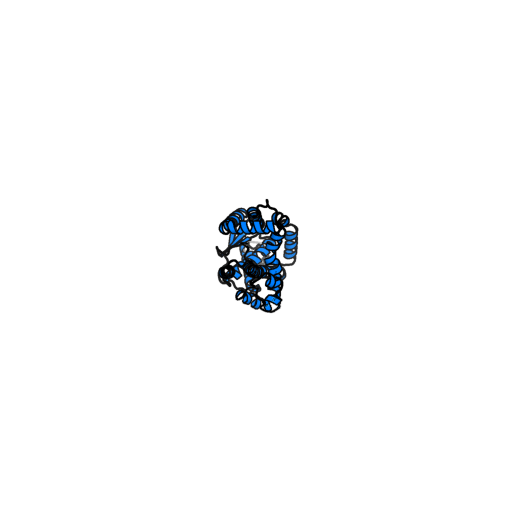8 ALA A N 1
ATOM 971 C CA . ALA A 1 118 ? 11.718 5.633 1.210 1.00 68.12 118 ALA A CA 1
ATOM 972 C C . ALA A 1 118 ? 11.205 6.524 0.044 1.00 68.12 118 ALA A C 1
ATOM 974 O O . ALA A 1 118 ? 11.994 7.147 -0.671 1.00 68.12 118 ALA A O 1
ATOM 975 N N . GLY A 1 119 ? 9.883 6.601 -0.127 1.00 80.88 119 GLY A N 1
ATOM 976 C CA . GLY A 1 119 ? 9.114 7.496 -1.001 1.00 80.88 119 GLY A CA 1
ATOM 977 C C . GLY A 1 119 ? 7.620 7.133 -0.942 1.00 80.88 119 GLY A C 1
ATOM 978 O O . GLY A 1 119 ? 7.308 6.051 -0.454 1.00 80.88 119 GLY A O 1
ATOM 979 N N . TYR A 1 120 ? 6.721 8.011 -1.397 1.00 87.56 120 TYR A N 1
ATOM 980 C CA . TYR A 1 120 ? 5.272 7.737 -1.444 1.00 87.56 120 TYR A CA 1
ATOM 981 C C . TYR A 1 120 ? 4.585 8.421 -2.635 1.00 87.56 120 TYR A C 1
ATOM 983 O O . TYR A 1 120 ? 5.081 9.432 -3.149 1.00 87.56 120 TYR A O 1
ATOM 991 N N . TYR A 1 121 ? 3.443 7.882 -3.057 1.00 91.31 121 TYR A N 1
ATOM 992 C CA . TYR A 1 121 ? 2.520 8.508 -3.999 1.00 91.31 121 TYR A CA 1
ATOM 993 C C . TYR A 1 121 ? 1.482 9.371 -3.272 1.00 91.31 121 TYR A C 1
ATOM 995 O O . TYR A 1 121 ? 0.764 8.897 -2.395 1.00 91.31 121 TYR A O 1
ATOM 1003 N N . ASP A 1 122 ? 1.357 10.639 -3.657 1.00 90.00 122 ASP A N 1
ATOM 1004 C CA . ASP A 1 122 ? 0.321 11.530 -3.135 1.00 90.00 122 ASP A CA 1
ATOM 1005 C C . ASP A 1 122 ? -0.873 11.587 -4.096 1.00 90.00 122 ASP A C 1
ATOM 1007 O O . ASP A 1 122 ? -0.775 12.135 -5.198 1.00 90.00 122 ASP A O 1
ATOM 1011 N N . GLN A 1 123 ? -2.019 11.063 -3.658 1.00 86.06 123 GLN A N 1
ATOM 1012 C CA . GLN A 1 123 ? -3.252 11.041 -4.450 1.00 86.06 123 GLN A CA 1
ATOM 1013 C C . GLN A 1 123 ? -3.849 12.437 -4.691 1.00 86.06 123 GLN A C 1
ATOM 1015 O O . GLN A 1 123 ? -4.574 12.622 -5.665 1.00 86.06 123 GLN A O 1
ATOM 1020 N N . LYS A 1 124 ? -3.555 13.445 -3.859 1.00 86.81 124 LYS A N 1
ATOM 1021 C CA . LYS A 1 124 ? -4.072 14.815 -4.037 1.00 86.81 124 LYS A CA 1
ATOM 1022 C C . LYS A 1 124 ? -3.249 15.579 -5.064 1.00 86.81 124 LYS A C 1
ATOM 1024 O O . LYS A 1 124 ? -3.803 16.269 -5.919 1.00 86.81 124 LYS A O 1
ATOM 1029 N N . THR A 1 125 ? -1.922 15.475 -4.987 1.00 90.25 125 THR A N 1
ATOM 1030 C CA . THR A 1 125 ? -1.024 16.173 -5.925 1.00 90.25 125 THR A CA 1
ATOM 1031 C C . THR A 1 125 ? -0.712 15.363 -7.180 1.00 90.25 125 THR A C 1
ATOM 1033 O O . THR A 1 125 ? -0.166 15.930 -8.127 1.00 90.25 125 THR A O 1
ATOM 1036 N N . LYS A 1 126 ? -1.080 14.074 -7.202 1.00 91.38 126 LYS A N 1
ATOM 1037 C CA . LYS A 1 126 ? -0.819 13.106 -8.279 1.00 91.38 126 LYS A CA 1
ATOM 1038 C C . LYS A 1 126 ? 0.676 12.944 -8.579 1.00 91.38 126 LYS A C 1
ATOM 1040 O O . LYS A 1 126 ? 1.069 12.711 -9.721 1.00 91.38 126 LYS A O 1
ATOM 1045 N N . LYS A 1 127 ? 1.518 13.077 -7.548 1.00 92.25 127 LYS A N 1
ATOM 1046 C CA . LYS A 1 127 ? 2.982 13.043 -7.654 1.00 92.25 127 LYS A CA 1
ATOM 1047 C C . LYS A 1 127 ? 3.599 11.951 -6.803 1.00 92.25 127 LYS A C 1
ATOM 1049 O O . LYS A 1 127 ? 3.160 11.676 -5.690 1.00 92.25 127 LYS A O 1
ATOM 1054 N N . MET A 1 128 ? 4.690 11.409 -7.322 1.00 91.38 128 MET A N 1
ATOM 1055 C CA . ME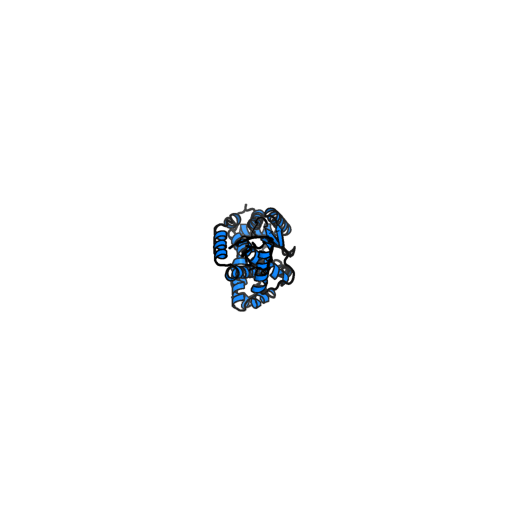T A 1 128 ? 5.586 10.513 -6.609 1.00 91.38 128 MET A CA 1
ATOM 1056 C C . MET A 1 128 ? 6.686 11.309 -5.911 1.00 91.38 128 MET A C 1
ATOM 1058 O O . MET A 1 128 ? 7.527 11.911 -6.579 1.00 91.38 128 MET A O 1
ATOM 1062 N N . TYR A 1 129 ? 6.731 11.274 -4.582 1.00 90.00 129 TYR A N 1
ATOM 1063 C CA . TYR A 1 129 ? 7.810 11.878 -3.803 1.00 90.00 129 TYR A CA 1
ATOM 1064 C C . TYR A 1 129 ? 8.906 10.854 -3.524 1.00 90.00 129 TYR A C 1
ATOM 1066 O O . TYR A 1 129 ? 8.656 9.778 -2.980 1.00 90.00 129 TYR A O 1
ATOM 1074 N N . VAL A 1 130 ? 10.136 11.196 -3.898 1.00 87.12 130 VAL A N 1
ATOM 1075 C CA . VAL A 1 130 ? 11.294 10.301 -3.850 1.00 87.12 130 VAL A CA 1
ATOM 1076 C C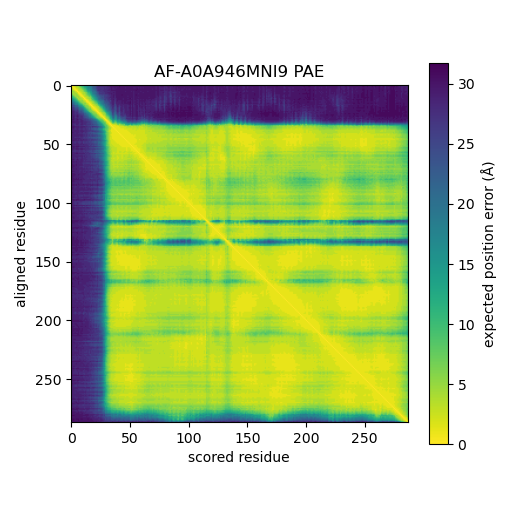 . VAL A 1 130 ? 12.394 10.934 -3.009 1.00 87.12 130 VAL A C 1
ATOM 1078 O O . VAL A 1 130 ? 12.829 12.049 -3.302 1.00 87.12 130 VAL A O 1
ATOM 1081 N N . ILE A 1 131 ? 12.891 10.223 -1.994 1.00 84.19 131 ILE A N 1
ATOM 1082 C CA . ILE A 1 131 ? 14.025 10.721 -1.210 1.00 84.19 131 ILE A CA 1
ATOM 1083 C C . ILE A 1 131 ? 15.276 10.768 -2.099 1.00 84.19 131 ILE A C 1
ATOM 1085 O O . ILE A 1 131 ? 15.691 9.772 -2.692 1.00 84.19 131 ILE A O 1
ATOM 1089 N N . SER A 1 132 ? 15.879 11.951 -2.180 1.00 69.56 132 SER A N 1
ATOM 1090 C CA . SER A 1 132 ? 16.996 12.289 -3.070 1.00 69.56 132 SER A CA 1
ATOM 1091 C C . SER A 1 132 ? 18.363 12.303 -2.387 1.00 69.56 132 SER A C 1
ATOM 1093 O O . SER A 1 132 ? 19.374 12.604 -3.021 1.00 69.56 132 SER A O 1
ATOM 1095 N N . ASP A 1 133 ? 18.401 11.935 -1.106 1.00 68.62 133 ASP A N 1
ATOM 1096 C CA . ASP A 1 133 ? 19.600 11.985 -0.265 1.00 68.62 133 ASP A CA 1
ATOM 1097 C C . ASP A 1 133 ? 20.701 11.001 -0.731 1.00 68.62 133 ASP A C 1
ATOM 1099 O O . ASP A 1 133 ? 21.849 11.088 -0.290 1.00 68.62 133 ASP A O 1
ATOM 1103 N N . GLU A 1 134 ? 20.382 10.089 -1.659 1.00 62.78 134 GLU A N 1
ATOM 1104 C CA . GLU A 1 134 ? 21.295 9.079 -2.194 1.00 62.78 134 GLU A CA 1
ATOM 1105 C C . GLU A 1 134 ? 21.594 9.271 -3.690 1.00 62.78 134 GLU A C 1
ATOM 1107 O O . GLU A 1 134 ? 20.707 9.385 -4.540 1.00 62.78 134 GLU A O 1
ATOM 1112 N N . GLN A 1 135 ? 22.885 9.205 -4.042 1.00 63.28 135 GLN A N 1
ATOM 1113 C CA . GLN A 1 135 ? 23.356 9.278 -5.433 1.00 63.28 135 GLN A CA 1
ATOM 1114 C C . GLN A 1 135 ? 22.852 8.104 -6.299 1.00 63.28 135 GLN A C 1
ATOM 1116 O O . GLN A 1 135 ? 22.828 8.208 -7.527 1.00 63.28 135 GLN A O 1
ATOM 1121 N N . HIS A 1 136 ? 22.450 6.999 -5.665 1.00 76.56 136 HIS A N 1
ATOM 1122 C CA . HIS A 1 136 ? 21.897 5.807 -6.296 1.00 76.56 136 HIS A CA 1
ATOM 1123 C C . HIS A 1 136 ? 20.785 5.229 -5.427 1.00 76.56 136 HIS A C 1
ATOM 1125 O O . HIS A 1 136 ? 20.994 5.041 -4.237 1.00 76.56 136 HIS A O 1
ATOM 1131 N N . LEU A 1 137 ? 19.650 4.878 -6.032 1.00 82.94 137 LEU A N 1
ATOM 1132 C CA . LEU A 1 137 ? 18.572 4.178 -5.333 1.00 82.94 137 LEU A CA 1
ATOM 1133 C C . LEU A 1 137 ? 19.036 2.806 -4.807 1.00 82.94 137 LEU A C 1
ATOM 1135 O O . LEU A 1 137 ? 19.491 1.966 -5.597 1.00 82.94 137 LEU A O 1
ATOM 1139 N N . SER A 1 138 ? 18.861 2.569 -3.502 1.00 88.50 138 SER A N 1
ATOM 1140 C CA . SER A 1 138 ? 18.986 1.246 -2.871 1.00 88.50 138 SER A CA 1
ATOM 1141 C C . SER A 1 138 ? 18.027 0.220 -3.493 1.00 88.50 138 SER A C 1
ATOM 1143 O O . SER A 1 138 ? 17.097 0.577 -4.228 1.00 88.50 138 SER A O 1
ATOM 1145 N N . VAL A 1 139 ? 18.235 -1.078 -3.237 1.00 91.81 139 VAL A N 1
ATOM 1146 C CA . VAL A 1 139 ? 17.316 -2.098 -3.778 1.00 91.81 139 VAL A CA 1
ATOM 1147 C C . VAL A 1 139 ? 15.951 -1.998 -3.101 1.00 91.81 139 VAL A C 1
ATOM 1149 O O . VAL A 1 139 ? 14.929 -2.090 -3.786 1.00 91.81 139 VAL A O 1
ATOM 1152 N N . ARG A 1 140 ? 15.921 -1.718 -1.798 1.00 89.19 140 ARG A N 1
ATOM 1153 C CA . ARG A 1 140 ? 14.703 -1.388 -1.059 1.00 89.19 140 ARG A CA 1
ATOM 1154 C C . ARG A 1 140 ? 13.945 -0.222 -1.683 1.00 89.19 140 ARG A C 1
ATOM 1156 O O . ARG A 1 140 ? 12.745 -0.354 -1.888 1.00 89.19 140 ARG A O 1
ATOM 1163 N N . ASN A 1 141 ? 14.619 0.863 -2.068 1.00 89.69 141 ASN A N 1
ATOM 1164 C CA . ASN A 1 141 ? 13.940 1.993 -2.710 1.00 89.69 141 ASN A CA 1
ATOM 1165 C C . ASN A 1 141 ? 13.252 1.547 -4.008 1.00 89.69 141 ASN A C 1
ATOM 1167 O O . ASN A 1 141 ? 12.115 1.926 -4.258 1.00 89.69 141 ASN A O 1
ATOM 1171 N N . LYS A 1 142 ? 13.882 0.674 -4.812 1.00 93.31 142 LYS A N 1
ATOM 1172 C CA . LYS A 1 142 ? 13.238 0.118 -6.020 1.00 93.31 142 LYS A CA 1
ATOM 1173 C C . LYS A 1 142 ? 11.968 -0.672 -5.697 1.00 93.31 142 LYS A C 1
ATOM 1175 O O . LYS A 1 142 ? 11.007 -0.585 -6.453 1.00 93.31 142 LYS A O 1
ATOM 1180 N N . MET A 1 143 ? 11.979 -1.439 -4.606 1.00 94.25 143 MET A N 1
ATOM 1181 C CA . MET A 1 143 ? 10.812 -2.185 -4.126 1.00 94.25 143 MET A CA 1
ATOM 1182 C C . MET A 1 143 ? 9.694 -1.244 -3.676 1.00 94.25 143 MET A C 1
ATOM 1184 O O . MET A 1 143 ? 8.552 -1.429 -4.092 1.00 94.25 143 MET A O 1
ATOM 1188 N N . THR A 1 144 ? 10.018 -0.207 -2.899 1.00 92.31 144 THR A N 1
ATOM 1189 C CA . THR A 1 144 ? 9.056 0.837 -2.524 1.00 92.31 144 THR A CA 1
ATOM 1190 C C . THR A 1 144 ? 8.476 1.502 -3.769 1.00 92.31 144 THR A C 1
ATOM 1192 O O . THR A 1 144 ? 7.267 1.558 -3.915 1.00 92.31 144 THR A O 1
ATOM 1195 N N . PHE A 1 145 ? 9.289 1.897 -4.752 1.00 93.69 145 PHE A N 1
ATOM 1196 C CA . PHE A 1 145 ? 8.742 2.517 -5.964 1.00 93.69 145 PHE A CA 1
ATOM 1197 C C . PHE A 1 145 ? 7.883 1.579 -6.803 1.00 93.69 145 PHE A C 1
ATOM 1199 O O . PHE A 1 145 ? 6.957 2.055 -7.444 1.00 93.69 145 PHE A O 1
ATOM 1206 N N . ALA A 1 146 ? 8.150 0.270 -6.820 1.00 96.88 146 ALA A N 1
ATOM 1207 C CA . ALA A 1 146 ? 7.260 -0.669 -7.498 1.00 96.88 146 ALA A CA 1
ATOM 1208 C C . ALA A 1 146 ? 5.854 -0.685 -6.864 1.00 96.88 146 ALA A C 1
ATOM 1210 O O . ALA A 1 146 ? 4.862 -0.749 -7.591 1.00 96.88 146 ALA A O 1
ATOM 1211 N N . HIS A 1 147 ? 5.782 -0.570 -5.534 1.00 96.94 147 HIS A N 1
ATOM 1212 C CA . HIS A 1 147 ? 4.535 -0.432 -4.775 1.00 96.94 147 HIS A CA 1
ATOM 1213 C C . HIS A 1 147 ? 3.832 0.885 -5.106 1.00 96.94 147 HIS A C 1
ATOM 1215 O O . HIS A 1 147 ? 2.731 0.890 -5.645 1.00 96.94 147 HIS A O 1
ATOM 1221 N N . GLU A 1 148 ? 4.523 2.007 -4.922 1.00 95.56 148 GLU A N 1
ATOM 1222 C CA . GLU A 1 148 ? 3.933 3.337 -5.101 1.00 95.56 148 GLU A CA 1
ATOM 1223 C C . GLU A 1 148 ? 3.530 3.648 -6.550 1.00 95.56 148 GLU A C 1
ATOM 1225 O O . GLU A 1 148 ? 2.519 4.296 -6.809 1.00 95.56 148 GLU A O 1
ATOM 1230 N N . ILE A 1 149 ? 4.286 3.150 -7.533 1.00 96.88 149 ILE A N 1
ATOM 1231 C CA . ILE A 1 149 ? 3.884 3.249 -8.941 1.00 96.88 149 ILE A CA 1
ATOM 1232 C C . ILE A 1 149 ? 2.595 2.461 -9.180 1.00 96.88 149 ILE A C 1
ATOM 1234 O O . ILE A 1 149 ? 1.787 2.872 -10.009 1.00 96.88 149 ILE A O 1
ATOM 1238 N N . THR A 1 150 ? 2.376 1.352 -8.470 1.00 98.19 150 THR A N 1
ATOM 1239 C CA . THR A 1 150 ? 1.107 0.625 -8.567 1.00 98.19 150 THR A CA 1
ATOM 1240 C C . THR A 1 150 ? -0.042 1.483 -8.046 1.00 98.19 150 THR A C 1
ATOM 1242 O O . THR A 1 150 ? -1.049 1.567 -8.740 1.00 98.19 150 THR A O 1
ATOM 1245 N N . HIS A 1 151 ? 0.128 2.217 -6.941 1.00 97.31 151 HIS A N 1
ATOM 1246 C CA . HIS A 1 151 ? -0.870 3.199 -6.494 1.00 97.31 151 HIS A CA 1
ATOM 1247 C C . HIS A 1 151 ? -1.130 4.299 -7.521 1.00 97.31 151 HIS A C 1
ATOM 1249 O O . HIS A 1 151 ? -2.284 4.595 -7.823 1.00 97.31 151 HIS A O 1
ATOM 1255 N N . ALA A 1 152 ? -0.078 4.855 -8.124 1.00 96.94 152 ALA A N 1
ATOM 1256 C CA . ALA A 1 152 ? -0.234 5.854 -9.178 1.00 96.94 152 ALA A CA 1
ATOM 1257 C C . ALA A 1 152 ? -1.016 5.310 -10.388 1.00 96.94 152 ALA A C 1
ATOM 1259 O O . ALA A 1 152 ? -1.803 6.029 -10.997 1.00 96.94 152 ALA A O 1
ATOM 1260 N N . LEU A 1 153 ? -0.822 4.036 -10.744 1.00 98.06 153 LEU A N 1
ATOM 1261 C CA . LEU A 1 153 ? -1.586 3.386 -11.808 1.00 98.06 153 LEU A CA 1
ATOM 1262 C C . LEU A 1 153 ? -3.021 3.064 -11.372 1.00 98.06 153 LEU A C 1
ATOM 1264 O O . LEU A 1 153 ? -3.935 3.256 -12.164 1.00 98.06 153 LEU A O 1
ATOM 1268 N N . GLN A 1 154 ? -3.245 2.614 -10.137 1.00 98.00 154 GLN A N 1
ATOM 1269 C CA . GLN A 1 154 ? -4.592 2.403 -9.598 1.00 98.00 154 GLN A CA 1
ATOM 1270 C C . GLN A 1 154 ? -5.407 3.696 -9.667 1.00 98.00 154 GLN A C 1
ATOM 1272 O O . GLN A 1 154 ? -6.508 3.686 -10.199 1.00 98.00 154 GLN A O 1
ATOM 1277 N N . ASP A 1 155 ? -4.830 4.811 -9.228 1.00 96.19 155 ASP A N 1
ATOM 1278 C CA . ASP A 1 155 ? -5.474 6.126 -9.233 1.00 96.19 155 ASP A CA 1
ATOM 1279 C C . ASP A 1 155 ? -5.769 6.662 -10.650 1.00 96.19 155 ASP A C 1
ATOM 1281 O O . ASP A 1 155 ? -6.738 7.385 -10.866 1.0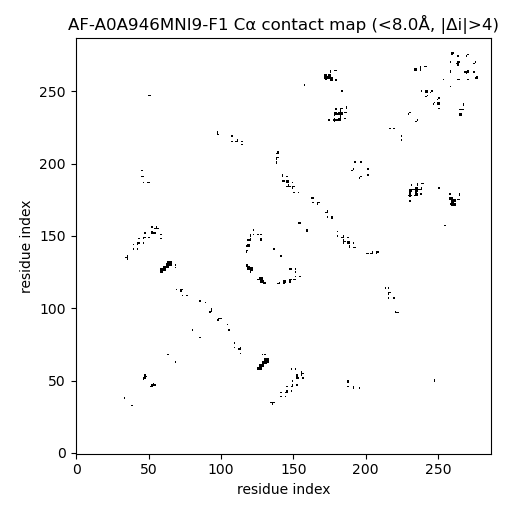0 96.19 155 ASP A O 1
ATOM 1285 N N . GLN A 1 156 ? -4.978 6.271 -11.656 1.00 96.88 156 GLN A N 1
ATOM 1286 C CA . GLN A 1 156 ? -5.274 6.606 -13.054 1.00 96.88 156 GLN A CA 1
ATOM 1287 C C . GLN A 1 156 ? -6.445 5.803 -13.633 1.00 96.88 156 GLN A C 1
ATOM 1289 O O . GLN A 1 156 ? -7.121 6.287 -14.542 1.00 96.88 156 GLN A O 1
ATOM 1294 N N . HIS A 1 157 ? -6.659 4.570 -13.169 1.00 97.69 157 HIS A N 1
ATOM 1295 C CA . HIS A 1 157 ? -7.654 3.650 -13.738 1.00 97.69 157 HIS A CA 1
ATOM 1296 C C . HIS A 1 157 ? -8.954 3.583 -12.940 1.00 97.69 157 HIS A C 1
ATOM 1298 O O . HIS A 1 157 ? -9.997 3.279 -13.520 1.00 97.69 157 HIS A O 1
ATOM 1304 N N . TYR A 1 158 ? -8.905 3.882 -11.646 1.00 96.50 158 TYR A N 1
ATOM 1305 C CA . TYR A 1 158 ? -10.021 3.749 -10.722 1.00 96.50 158 TYR A CA 1
ATOM 1306 C C . TYR A 1 158 ? -10.222 5.047 -9.948 1.00 96.50 158 TYR A C 1
ATOM 1308 O O . TYR A 1 158 ? -9.265 5.688 -9.520 1.00 96.50 158 TYR A O 1
ATOM 1316 N N . ASP A 1 159 ? -11.483 5.413 -9.733 1.00 93.62 159 ASP A N 1
ATOM 1317 C CA . ASP A 1 159 ? -11.846 6.554 -8.895 1.00 93.62 159 ASP A CA 1
ATOM 1318 C C . ASP A 1 159 ? -11.766 6.148 -7.416 1.00 93.62 159 ASP A C 1
ATOM 1320 O O . ASP A 1 159 ? -12.764 5.828 -6.772 1.00 93.62 159 ASP A O 1
ATOM 1324 N N . ILE A 1 160 ? -10.534 6.052 -6.912 1.00 89.19 160 ILE A N 1
ATOM 1325 C CA . ILE A 1 160 ? -10.231 5.604 -5.548 1.00 89.19 160 ILE A CA 1
ATOM 1326 C C . ILE A 1 160 ? -10.874 6.519 -4.502 1.00 89.19 160 ILE A C 1
ATOM 1328 O O . ILE A 1 160 ? -11.377 6.029 -3.492 1.00 89.19 160 ILE A O 1
ATOM 1332 N N . GLU A 1 161 ? -10.887 7.828 -4.757 1.00 89.81 161 GLU A N 1
ATOM 1333 C CA . GLU A 1 161 ? -11.541 8.809 -3.891 1.00 89.81 161 GLU A CA 1
ATOM 1334 C C . GLU A 1 161 ? -13.035 8.491 -3.778 1.00 89.81 161 GLU A C 1
ATOM 1336 O O . GLU A 1 161 ? -13.530 8.289 -2.670 1.00 89.81 161 GLU A O 1
ATOM 1341 N N . ALA A 1 162 ? -13.725 8.291 -4.908 1.00 92.25 162 ALA A N 1
ATOM 1342 C CA . ALA A 1 162 ? -15.127 7.886 -4.888 1.00 92.25 162 ALA A CA 1
ATOM 1343 C C . ALA A 1 162 ? -15.345 6.524 -4.206 1.00 92.25 162 ALA A C 1
ATOM 1345 O O . ALA A 1 162 ? -16.344 6.347 -3.510 1.00 92.25 162 ALA A O 1
ATOM 1346 N N . LEU A 1 163 ? -14.436 5.553 -4.371 1.00 90.88 163 LEU A N 1
ATOM 1347 C CA . LEU A 1 163 ? -14.537 4.265 -3.675 1.00 90.88 163 LEU A CA 1
ATOM 1348 C C . LEU A 1 163 ? -14.466 4.440 -2.156 1.00 90.88 163 LEU A C 1
ATOM 1350 O O . LEU A 1 163 ? -15.305 3.891 -1.447 1.00 90.88 163 LEU A O 1
ATOM 1354 N N . LEU A 1 164 ? -13.504 5.214 -1.655 1.00 88.94 164 LEU A N 1
ATOM 1355 C CA . LEU A 1 164 ? -13.380 5.485 -0.223 1.00 88.94 164 LEU A CA 1
ATOM 1356 C C . LEU A 1 164 ? -14.585 6.282 0.300 1.00 88.94 164 LEU A C 1
ATOM 1358 O O . LEU A 1 164 ? -15.117 5.941 1.355 1.00 88.94 164 LEU A O 1
ATOM 1362 N N . GLU A 1 165 ? -15.095 7.254 -0.459 1.00 91.94 165 GLU A N 1
ATOM 1363 C CA . GLU A 1 165 ? -16.321 7.987 -0.110 1.00 91.94 165 GLU A CA 1
ATOM 1364 C C . GLU A 1 165 ? -17.561 7.078 -0.018 1.00 91.94 165 GLU A C 1
ATOM 1366 O O . GLU A 1 165 ? -18.432 7.315 0.822 1.00 91.94 165 GLU A O 1
ATOM 1371 N N . LEU A 1 166 ? -17.648 6.011 -0.828 1.00 88.06 166 LEU A N 1
ATOM 1372 C CA . LEU A 1 166 ? -18.754 5.042 -0.757 1.00 88.06 166 LEU A CA 1
ATOM 1373 C C . LEU A 1 166 ? -18.822 4.305 0.584 1.00 88.06 166 LEU A C 1
ATOM 1375 O O . LEU A 1 166 ? -19.904 3.837 0.947 1.00 88.06 166 LEU A O 1
ATOM 1379 N N . SER A 1 167 ? -17.702 4.188 1.304 1.00 88.56 167 SER A N 1
ATOM 1380 C CA . SER A 1 167 ? -17.698 3.564 2.628 1.00 88.56 167 SER A CA 1
ATOM 1381 C C . SER A 1 167 ? -18.381 4.425 3.694 1.00 88.56 167 SER A C 1
ATOM 1383 O O . SER A 1 167 ? -18.971 3.874 4.621 1.00 88.56 167 SER A O 1
ATOM 1385 N N . GLY A 1 168 ? -18.405 5.754 3.534 1.00 88.56 168 GLY A N 1
ATOM 1386 C CA . GLY A 1 168 ? -18.920 6.662 4.562 1.00 88.56 168 GLY A CA 1
ATOM 1387 C C . GLY A 1 168 ? -18.287 6.366 5.925 1.00 88.56 168 GLY A C 1
ATOM 1388 O O . GLY A 1 168 ? -17.073 6.226 6.022 1.00 88.56 168 GLY A O 1
ATOM 1389 N N . ASP A 1 169 ? -19.122 6.196 6.951 1.00 86.31 169 ASP A N 1
ATOM 1390 C CA . ASP A 1 169 ? -18.681 5.873 8.317 1.00 86.31 169 ASP A CA 1
ATOM 1391 C C . ASP A 1 169 ? -18.496 4.351 8.554 1.00 86.31 169 ASP A C 1
ATOM 1393 O O . ASP A 1 169 ? -18.291 3.908 9.686 1.00 86.31 169 ASP A O 1
ATOM 1397 N N . ASP A 1 170 ? -18.617 3.514 7.513 1.00 90.75 170 ASP A N 1
ATOM 1398 C CA . ASP A 1 170 ? -18.429 2.061 7.608 1.00 90.75 170 ASP A CA 1
ATOM 1399 C C . ASP A 1 170 ? -16.936 1.706 7.540 1.00 90.75 170 ASP A C 1
ATOM 1401 O O . ASP A 1 170 ? -16.339 1.549 6.468 1.00 90.75 170 ASP A O 1
ATOM 1405 N N . SER A 1 171 ? -16.324 1.562 8.716 1.00 89.81 171 SER A N 1
ATOM 1406 C CA . SER A 1 171 ? -14.905 1.229 8.851 1.00 89.81 171 SER A CA 1
ATOM 1407 C C . SER A 1 171 ? -14.543 -0.151 8.288 1.00 89.81 171 SER A C 1
ATOM 1409 O O . SER A 1 171 ? -13.424 -0.324 7.802 1.00 89.81 171 SER A O 1
ATOM 1411 N N . GLU A 1 172 ? -15.470 -1.114 8.279 1.00 93.31 172 GLU A N 1
ATOM 1412 C CA . GLU A 1 172 ? -15.264 -2.439 7.680 1.00 93.31 172 GLU A CA 1
ATOM 1413 C C . GLU A 1 172 ? -15.195 -2.335 6.156 1.00 93.31 172 GLU A C 1
ATOM 1415 O O . GLU A 1 172 ? -14.309 -2.927 5.529 1.00 93.31 172 GLU A O 1
ATOM 1420 N N . TYR A 1 173 ? -16.091 -1.549 5.554 1.00 95.12 173 TYR A N 1
ATOM 1421 C CA . TYR A 1 173 ? -16.062 -1.319 4.114 1.00 95.12 173 TYR A CA 1
ATOM 1422 C C . TYR A 1 173 ? -14.826 -0.505 3.707 1.00 95.12 173 TYR A C 1
ATOM 1424 O O . TYR A 1 173 ? -14.111 -0.889 2.777 1.00 95.12 173 TYR A O 1
ATOM 1432 N N . SER A 1 174 ? -14.510 0.562 4.446 1.00 94.88 174 SER A N 1
ATOM 1433 C CA . SER A 1 174 ? -13.293 1.352 4.225 1.00 94.88 174 SER A CA 1
ATOM 1434 C C . SER A 1 174 ? -12.040 0.469 4.270 1.00 94.88 174 SER A C 1
ATOM 1436 O O . SER A 1 174 ? -11.195 0.527 3.373 1.00 94.88 174 SER A O 1
ATOM 1438 N N . MET A 1 175 ? -11.948 -0.423 5.263 1.00 95.75 175 MET A N 1
ATOM 1439 C CA . MET A 1 175 ? -10.841 -1.371 5.388 1.00 95.75 175 MET A CA 1
ATOM 1440 C C . MET A 1 175 ? -10.811 -2.399 4.250 1.00 95.75 175 MET A C 1
ATOM 1442 O O . MET A 1 175 ? -9.729 -2.745 3.773 1.00 95.75 175 MET A O 1
ATOM 1446 N N . GLY A 1 176 ? -11.971 -2.856 3.768 1.00 97.31 176 GLY A N 1
ATOM 1447 C CA . GLY A 1 176 ? -12.073 -3.715 2.587 1.00 97.31 176 GLY A CA 1
ATOM 1448 C C . GLY A 1 176 ? -11.461 -3.064 1.342 1.00 97.31 176 GLY A C 1
ATOM 1449 O O . GLY A 1 176 ? -10.609 -3.664 0.684 1.00 97.31 176 GLY A O 1
ATOM 1450 N N . ILE A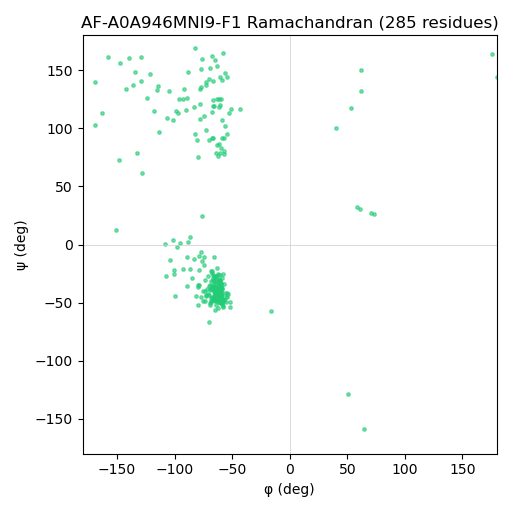 1 177 ? -11.818 -1.808 1.059 1.00 97.00 177 ILE A N 1
ATOM 1451 C CA . ILE A 1 177 ? -11.270 -1.047 -0.077 1.00 97.00 177 ILE A CA 1
ATOM 1452 C C . ILE A 1 177 ? -9.759 -0.837 0.078 1.00 97.00 177 ILE A C 1
ATOM 1454 O O . ILE A 1 177 ? -9.005 -1.126 -0.853 1.00 97.00 177 ILE A O 1
ATOM 1458 N N . LYS A 1 178 ? -9.302 -0.401 1.260 1.00 96.94 178 LYS A N 1
ATOM 1459 C CA . LYS A 1 178 ? -7.868 -0.215 1.546 1.00 96.94 178 LYS A CA 1
ATOM 1460 C C . LYS A 1 178 ? -7.083 -1.515 1.362 1.00 96.94 178 LYS A C 1
ATOM 1462 O O . LYS A 1 178 ? -6.036 -1.508 0.726 1.00 96.94 178 LYS A O 1
ATOM 1467 N N . SER A 1 179 ? -7.615 -2.638 1.839 1.00 98.44 179 SER A N 1
ATOM 1468 C CA . SER A 1 179 ? -6.978 -3.954 1.702 1.00 98.44 179 SER A CA 1
ATOM 1469 C C . SER A 1 179 ? -6.913 -4.431 0.251 1.00 98.44 179 SER A C 1
ATOM 1471 O O . SER A 1 179 ? -5.920 -5.033 -0.145 1.00 98.44 179 SER A O 1
ATOM 1473 N N . LEU A 1 180 ? -7.923 -4.131 -0.574 1.00 98.50 180 LEU A N 1
ATOM 1474 C CA . LEU A 1 180 ? -7.843 -4.373 -2.017 1.00 98.50 180 LEU A CA 1
ATOM 1475 C C . LEU A 1 180 ? -6.697 -3.563 -2.645 1.00 98.50 180 LEU A C 1
ATOM 1477 O O . LEU A 1 180 ? -5.872 -4.120 -3.366 1.00 98.50 180 LEU A O 1
ATOM 1481 N N . MET A 1 181 ? -6.628 -2.262 -2.359 1.00 98.00 181 MET A N 1
ATOM 1482 C CA . MET A 1 181 ? -5.615 -1.375 -2.938 1.00 98.00 181 MET A CA 1
ATOM 1483 C C . MET A 1 181 ? -4.189 -1.749 -2.527 1.00 98.00 181 MET A C 1
ATOM 1485 O O . MET A 1 181 ? -3.324 -1.911 -3.392 1.00 98.00 181 MET A O 1
ATOM 1489 N N . GLU A 1 182 ? -3.953 -1.897 -1.223 1.00 97.94 182 GLU A N 1
ATOM 1490 C CA . GLU A 1 182 ? -2.641 -2.240 -0.669 1.00 97.94 182 GLU A CA 1
ATOM 1491 C C . GLU A 1 182 ? -2.239 -3.667 -1.021 1.00 97.94 182 GLU A C 1
ATOM 1493 O O . GLU A 1 182 ? -1.082 -3.922 -1.360 1.00 97.94 182 GLU A O 1
ATOM 1498 N N . GLY A 1 183 ? -3.193 -4.598 -1.019 1.00 98.75 183 GLY A N 1
ATOM 1499 C CA . GLY A 1 183 ? -2.968 -5.973 -1.436 1.00 98.75 183 GLY A CA 1
ATOM 1500 C C . GLY A 1 183 ? -2.525 -6.090 -2.888 1.00 98.75 183 GLY A C 1
ATOM 1501 O O . GLY A 1 183 ? -1.592 -6.832 -3.200 1.00 98.75 183 GLY A O 1
ATOM 1502 N N . ASP A 1 184 ? -3.145 -5.313 -3.771 1.00 98.69 184 ASP A N 1
ATOM 1503 C CA . ASP A 1 184 ? -2.788 -5.248 -5.182 1.00 98.69 184 ASP A CA 1
ATOM 1504 C C . ASP A 1 184 ? -1.378 -4.664 -5.394 1.00 98.69 184 ASP A C 1
ATOM 1506 O O . ASP A 1 184 ? -0.529 -5.288 -6.045 1.00 98.69 184 ASP A O 1
ATOM 1510 N N . ALA A 1 185 ? -1.073 -3.529 -4.760 1.00 98.50 185 ALA A N 1
ATOM 1511 C CA . ALA A 1 185 ? 0.263 -2.933 -4.808 1.00 98.50 185 ALA A CA 1
ATOM 1512 C C . ALA A 1 185 ? 1.343 -3.872 -4.237 1.00 98.50 185 ALA A C 1
ATOM 1514 O O . ALA A 1 185 ? 2.395 -4.065 -4.859 1.00 98.50 185 ALA A O 1
ATOM 1515 N N . THR A 1 186 ? 1.042 -4.552 -3.128 1.00 98.62 186 THR A N 1
ATOM 1516 C CA . THR A 1 186 ? 1.929 -5.534 -2.485 1.00 98.62 186 THR A CA 1
ATOM 1517 C C . THR A 1 186 ? 2.161 -6.754 -3.380 1.00 98.62 186 THR A C 1
ATOM 1519 O O . THR A 1 186 ? 3.296 -7.219 -3.526 1.00 98.62 186 THR A O 1
ATOM 1522 N N . LEU A 1 187 ? 1.122 -7.265 -4.051 1.00 98.75 187 LEU A N 1
ATOM 1523 C CA . LEU A 1 187 ? 1.264 -8.387 -4.982 1.00 98.75 187 LEU A CA 1
ATOM 1524 C C . LEU A 1 187 ? 2.116 -7.999 -6.201 1.00 98.75 187 LEU A C 1
ATOM 1526 O O . LEU A 1 187 ? 3.022 -8.744 -6.597 1.00 98.75 187 LEU A O 1
ATOM 1530 N N . ALA A 1 188 ? 1.878 -6.817 -6.777 1.00 98.75 188 ALA A N 1
ATOM 1531 C CA . ALA A 1 188 ? 2.674 -6.288 -7.884 1.00 98.75 188 ALA A CA 1
ATOM 1532 C C . ALA A 1 188 ? 4.148 -6.094 -7.486 1.00 98.75 188 ALA A C 1
ATOM 1534 O O . ALA A 1 188 ? 5.056 -6.479 -8.237 1.00 98.75 188 ALA A O 1
ATOM 1535 N N . GLN A 1 189 ? 4.393 -5.574 -6.280 1.00 98.25 189 GLN A N 1
ATOM 1536 C CA . GLN A 1 189 ? 5.720 -5.472 -5.678 1.00 98.25 189 GLN A CA 1
ATOM 1537 C C . GLN A 1 189 ? 6.373 -6.860 -5.513 1.00 98.25 189 GLN A C 1
ATOM 1539 O O . GLN A 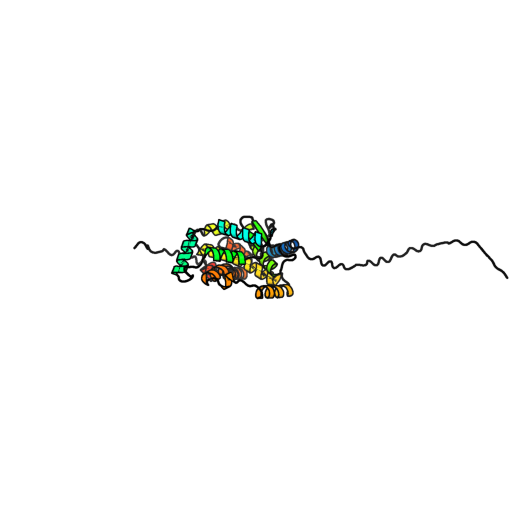1 189 ? 7.545 -7.042 -5.860 1.00 98.25 189 GLN A O 1
ATOM 1544 N N . GLY A 1 190 ? 5.624 -7.869 -5.061 1.00 98.38 190 GLY A N 1
ATOM 1545 C CA . GLY A 1 190 ? 6.091 -9.254 -4.964 1.00 98.38 190 GLY A CA 1
ATOM 1546 C C . GLY A 1 190 ? 6.511 -9.839 -6.318 1.00 98.38 190 GLY A C 1
ATOM 1547 O O . GLY A 1 190 ? 7.571 -10.464 -6.438 1.00 98.38 190 GLY A O 1
ATOM 1548 N N . PHE A 1 191 ? 5.748 -9.588 -7.385 1.00 98.69 191 PHE A N 1
ATOM 1549 C CA . PHE A 1 191 ? 6.165 -9.984 -8.735 1.00 98.69 191 PHE A CA 1
ATOM 1550 C C . PHE A 1 191 ? 7.401 -9.222 -9.206 1.00 98.69 191 PHE A C 1
ATOM 1552 O O . PHE A 1 191 ? 8.275 -9.832 -9.828 1.00 98.69 191 PHE A O 1
ATOM 1559 N N . PHE A 1 192 ? 7.530 -7.935 -8.882 1.00 98.62 192 PHE A N 1
ATOM 1560 C CA . PHE A 1 192 ? 8.736 -7.166 -9.186 1.00 98.62 192 PHE A CA 1
ATOM 1561 C C . PHE A 1 192 ? 9.975 -7.787 -8.517 1.00 98.62 192 PHE A C 1
ATOM 1563 O O . PHE A 1 192 ? 10.990 -8.015 -9.187 1.00 98.62 192 PHE A O 1
ATOM 1570 N N . TYR A 1 193 ? 9.878 -8.169 -7.240 1.00 98.38 193 TYR A N 1
ATOM 1571 C CA . TYR A 1 193 ? 10.950 -8.864 -6.519 1.00 98.38 193 TYR A CA 1
ATOM 1572 C C . TYR A 1 193 ? 11.410 -10.144 -7.231 1.00 98.38 193 TYR A C 1
ATOM 1574 O O . TYR A 1 193 ? 12.608 -10.368 -7.447 1.00 98.38 193 TYR A O 1
ATOM 1582 N N . TRP A 1 194 ? 10.464 -10.997 -7.626 1.00 98.06 194 TRP A N 1
ATOM 1583 C CA . TRP A 1 194 ? 10.789 -12.303 -8.201 1.00 98.06 194 TRP A CA 1
ATOM 1584 C C . TRP A 1 194 ? 11.205 -12.245 -9.671 1.00 98.06 194 TRP A C 1
ATOM 1586 O O . TRP A 1 194 ? 12.064 -13.024 -10.094 1.00 98.06 194 TRP A O 1
ATOM 1596 N N . GLN A 1 195 ? 10.617 -11.338 -10.450 1.00 98.06 195 GLN A N 1
ATOM 1597 C CA . GLN A 1 195 ? 10.725 -11.342 -11.910 1.00 98.06 195 GLN A CA 1
ATOM 1598 C C . GLN A 1 195 ? 11.611 -10.218 -12.464 1.00 98.06 195 GLN A C 1
ATOM 1600 O O . GLN A 1 195 ? 12.171 -10.380 -13.551 1.00 98.06 195 GLN A O 1
ATOM 1605 N N . ALA A 1 196 ? 11.744 -9.089 -11.759 1.00 97.69 196 ALA A N 1
ATOM 1606 C CA . ALA A 1 196 ? 12.528 -7.940 -12.216 1.00 97.69 196 ALA A CA 1
ATOM 1607 C C . ALA A 1 196 ? 13.917 -7.878 -11.570 1.00 97.69 196 ALA A C 1
ATOM 1609 O O . ALA A 1 196 ? 14.905 -7.635 -12.269 1.00 97.69 196 ALA A O 1
ATOM 1610 N N . LEU A 1 197 ? 14.008 -8.112 -10.255 1.00 96.81 197 LEU A N 1
ATOM 1611 C CA . LEU A 1 197 ? 15.295 -8.112 -9.561 1.00 96.81 197 LEU A CA 1
ATOM 1612 C C . LEU A 1 197 ? 16.139 -9.326 -9.964 1.00 96.81 197 LEU A C 1
ATOM 1614 O O . LEU A 1 197 ? 15.646 -10.445 -10.133 1.00 96.81 197 LEU A O 1
ATOM 1618 N N . ASN A 1 198 ? 17.450 -9.125 -10.089 1.00 96.44 198 ASN A N 1
ATOM 1619 C CA . ASN A 1 198 ? 18.380 -10.245 -10.245 1.00 96.44 198 ASN A CA 1
ATOM 1620 C C . ASN A 1 198 ? 18.735 -10.880 -8.884 1.00 96.44 198 ASN A C 1
ATOM 1622 O O . ASN A 1 198 ? 18.451 -10.314 -7.832 1.00 96.44 198 ASN A O 1
ATOM 1626 N N . GLY A 1 199 ? 19.387 -12.050 -8.894 1.00 96.38 199 GLY A N 1
ATOM 1627 C CA . GLY A 1 199 ? 19.722 -12.779 -7.660 1.00 96.38 199 GLY A CA 1
ATOM 1628 C C . GLY A 1 199 ? 20.513 -11.950 -6.642 1.00 96.38 199 GLY A C 1
ATOM 1629 O O . GLY A 1 199 ? 20.160 -11.938 -5.473 1.00 96.38 199 GLY A O 1
ATOM 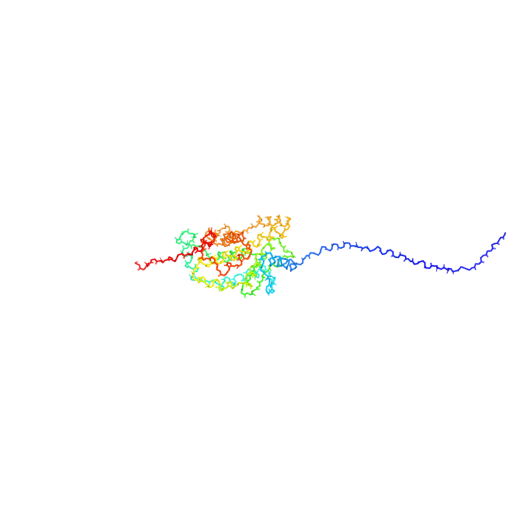1630 N N . ARG A 1 200 ? 21.497 -11.163 -7.100 1.00 96.81 200 ARG A N 1
ATOM 1631 C CA . ARG A 1 200 ? 22.284 -10.289 -6.218 1.00 96.81 200 ARG A CA 1
ATOM 1632 C C . ARG A 1 200 ? 21.440 -9.164 -5.622 1.00 96.81 200 ARG A C 1
ATOM 1634 O O . ARG A 1 200 ? 21.655 -8.793 -4.480 1.00 96.81 200 ARG A O 1
ATOM 1641 N N . GLU A 1 201 ? 20.524 -8.587 -6.397 1.00 96.25 201 GLU A N 1
ATOM 1642 C CA . GLU A 1 201 ? 19.615 -7.559 -5.877 1.00 96.25 201 GLU A CA 1
ATOM 1643 C C . GLU A 1 201 ? 18.673 -8.141 -4.823 1.00 96.25 201 GLU A C 1
ATOM 1645 O O . GLU A 1 201 ? 18.494 -7.521 -3.784 1.00 96.25 201 GLU A O 1
ATOM 1650 N N . ARG A 1 202 ? 18.145 -9.352 -5.029 1.00 97.75 202 ARG A N 1
ATOM 1651 C CA . ARG A 1 202 ? 17.340 -10.031 -4.004 1.00 97.75 202 ARG A CA 1
ATOM 1652 C C . ARG A 1 202 ? 18.123 -10.297 -2.718 1.00 97.75 202 ARG A C 1
ATOM 1654 O O . ARG A 1 202 ? 17.578 -10.056 -1.648 1.00 97.75 202 ARG A O 1
ATOM 1661 N N . ASP A 1 203 ? 19.380 -10.730 -2.818 1.00 97.19 203 ASP A N 1
ATOM 1662 C CA . ASP A 1 203 ? 20.244 -10.931 -1.645 1.00 97.19 203 ASP A CA 1
ATOM 1663 C C . ASP A 1 203 ? 20.480 -9.610 -0.889 1.00 97.19 203 ASP A C 1
ATOM 1665 O O . ASP A 1 203 ? 20.390 -9.570 0.335 1.00 97.19 203 ASP A O 1
ATOM 1669 N N . ILE A 1 204 ? 20.727 -8.512 -1.619 1.00 95.75 204 ILE A N 1
ATOM 1670 C CA . ILE A 1 204 ? 20.873 -7.168 -1.037 1.00 95.75 204 ILE A CA 1
ATOM 1671 C C . ILE A 1 204 ? 19.575 -6.729 -0.359 1.00 95.75 204 ILE A C 1
ATOM 1673 O O . ILE A 1 204 ? 19.628 -6.210 0.745 1.00 95.75 204 ILE A O 1
ATOM 1677 N N . TYR A 1 205 ? 18.418 -6.958 -0.981 1.00 94.50 205 TYR A N 1
ATOM 1678 C CA . TYR A 1 205 ? 17.133 -6.602 -0.383 1.00 94.50 205 TYR A CA 1
ATOM 1679 C C . TYR A 1 205 ? 16.884 -7.336 0.938 1.00 94.50 205 TYR A C 1
ATOM 1681 O O . TYR A 1 205 ? 16.422 -6.715 1.891 1.00 94.50 205 TYR A O 1
ATOM 1689 N N . VAL A 1 206 ? 17.207 -8.633 1.016 1.00 94.88 206 VAL A N 1
ATOM 1690 C CA . VAL A 1 206 ? 17.100 -9.400 2.270 1.00 94.88 206 VAL A CA 1
ATOM 1691 C C . VAL A 1 206 ? 18.024 -8.808 3.331 1.00 94.88 206 VAL A C 1
ATOM 1693 O O . VAL A 1 206 ? 17.579 -8.556 4.443 1.00 94.88 206 VAL A O 1
ATOM 1696 N N . GLN A 1 207 ? 19.271 -8.492 2.978 1.00 94.56 207 GLN A N 1
ATOM 1697 C CA . GLN A 1 207 ? 20.203 -7.852 3.907 1.00 94.56 207 GLN A CA 1
ATOM 1698 C C . GLN A 1 207 ? 19.706 -6.472 4.382 1.00 94.56 207 GLN A C 1
ATOM 1700 O O . GLN A 1 207 ? 19.676 -6.210 5.580 1.00 94.56 207 GLN A O 1
ATOM 1705 N N . GLU A 1 208 ? 19.284 -5.599 3.460 1.00 90.25 208 GLU A N 1
ATOM 1706 C CA . GLU A 1 208 ? 18.701 -4.285 3.776 1.00 90.25 208 GLU A CA 1
ATOM 1707 C C . GLU A 1 208 ? 17.420 -4.420 4.623 1.00 90.25 208 GLU A C 1
ATOM 1709 O O . GLU A 1 208 ? 17.058 -3.492 5.348 1.00 90.25 208 GLU A O 1
ATOM 1714 N N . SER A 1 209 ? 16.715 -5.551 4.513 1.00 88.25 209 SER A N 1
ATOM 1715 C CA . SER A 1 209 ? 15.545 -5.925 5.321 1.00 88.25 209 SER A CA 1
ATOM 1716 C C . SER A 1 209 ? 15.904 -6.328 6.738 1.00 88.25 209 SER A C 1
ATOM 1718 O O . SER A 1 209 ? 15.345 -5.761 7.672 1.00 88.25 209 SER A O 1
ATOM 1720 N N . ASP A 1 210 ? 16.889 -7.203 6.899 1.00 89.75 210 ASP A N 1
ATOM 1721 C CA . ASP A 1 210 ? 17.359 -7.661 8.209 1.00 89.75 210 ASP A CA 1
ATOM 1722 C C . ASP A 1 210 ? 18.036 -6.547 9.030 1.00 89.75 210 ASP A C 1
ATOM 1724 O O . ASP A 1 210 ? 18.030 -6.580 10.259 1.00 89.75 210 ASP A O 1
ATOM 1728 N N . GLU A 1 211 ? 18.645 -5.560 8.365 1.00 89.31 211 GLU A N 1
ATOM 1729 C CA . GLU A 1 211 ? 19.311 -4.421 9.015 1.00 89.31 211 GLU A CA 1
ATOM 1730 C C . GLU A 1 211 ? 18.345 -3.289 9.406 1.00 89.31 211 GLU A C 1
ATOM 1732 O O . GLU A 1 211 ? 18.729 -2.381 10.152 1.00 89.31 211 GLU A O 1
ATOM 1737 N N . MET A 1 212 ? 17.104 -3.317 8.912 1.00 84.25 212 MET A N 1
ATOM 1738 C CA . MET A 1 212 ? 16.125 -2.276 9.201 1.00 84.25 212 MET A CA 1
ATOM 1739 C C . MET A 1 212 ? 15.619 -2.382 10.635 1.00 84.25 212 MET A C 1
ATOM 1741 O O . MET A 1 212 ? 15.310 -3.454 11.144 1.00 84.25 212 MET A O 1
ATOM 1745 N N . GLN A 1 213 ? 15.514 -1.222 11.272 1.00 87.81 213 GLN A N 1
ATOM 1746 C CA . GLN A 1 213 ? 14.904 -1.070 12.580 1.00 87.81 213 GLN A CA 1
ATOM 1747 C C . GLN A 1 213 ? 13.652 -0.224 12.421 1.00 87.81 213 GLN A C 1
ATOM 1749 O O . GLN A 1 213 ? 13.699 0.812 11.754 1.00 87.81 213 GLN A O 1
ATOM 1754 N N . SER A 1 214 ? 12.577 -0.646 13.074 1.00 90.44 214 SER A N 1
ATOM 1755 C CA . SER A 1 214 ? 11.325 0.102 13.139 1.00 90.44 214 SER A CA 1
ATOM 1756 C C . SER A 1 214 ? 10.907 0.235 14.602 1.00 90.44 214 SER A C 1
ATOM 1758 O O . SER A 1 214 ? 9.901 -0.335 15.008 1.00 90.44 214 SER A O 1
ATOM 1760 N N . PRO A 1 215 ? 11.719 0.898 15.451 1.00 94.12 215 PRO A N 1
ATOM 1761 C CA . PRO A 1 215 ? 11.480 0.947 16.887 1.00 94.12 215 PRO A CA 1
ATOM 1762 C C . PRO A 1 215 ? 10.129 1.559 17.270 1.00 94.12 215 PRO A C 1
ATOM 1764 O O . PRO A 1 215 ? 9.611 1.193 18.324 1.00 94.12 215 PRO A O 1
ATOM 1767 N N . ILE A 1 216 ? 9.559 2.476 16.484 1.00 94.31 216 ILE A N 1
ATOM 1768 C CA . ILE A 1 216 ? 8.225 3.013 16.779 1.00 94.31 216 ILE A CA 1
ATOM 1769 C C . ILE A 1 216 ? 7.180 1.921 16.546 1.00 94.31 216 ILE A C 1
ATOM 1771 O O . ILE A 1 216 ? 6.414 1.618 17.461 1.00 94.31 216 ILE A O 1
ATOM 1775 N N . TYR A 1 217 ? 7.209 1.264 15.384 1.00 93.12 217 TYR A N 1
ATOM 1776 C CA . TYR A 1 217 ? 6.348 0.118 15.084 1.00 93.12 217 TYR A CA 1
ATOM 1777 C C . TYR A 1 217 ? 6.530 -1.039 16.077 1.00 93.12 217 TYR A C 1
ATOM 1779 O O . TYR A 1 217 ? 5.554 -1.518 16.645 1.00 93.12 217 TYR A O 1
ATOM 1787 N N . ASP A 1 218 ? 7.767 -1.455 16.351 1.00 94.00 218 ASP A N 1
ATOM 1788 C CA . ASP A 1 218 ? 8.093 -2.604 17.207 1.00 94.00 218 ASP A CA 1
ATOM 1789 C C . ASP A 1 218 ? 7.589 -2.429 18.649 1.00 94.00 218 ASP A C 1
ATOM 1791 O O . ASP A 1 218 ? 7.266 -3.415 19.319 1.00 94.00 218 ASP A O 1
ATOM 1795 N N . ASN A 1 219 ? 7.516 -1.182 19.131 1.00 95.25 219 ASN A N 1
ATOM 1796 C CA . ASN A 1 219 ? 7.024 -0.845 20.469 1.00 95.25 219 ASN A CA 1
ATOM 1797 C C . ASN A 1 219 ? 5.552 -0.395 20.488 1.00 95.25 219 ASN A C 1
ATOM 1799 O O . ASN A 1 219 ? 5.024 -0.128 21.570 1.00 95.25 219 ASN A O 1
ATOM 1803 N N . ALA A 1 220 ? 4.882 -0.307 19.335 1.00 96.50 220 ALA A N 1
ATOM 1804 C CA . ALA A 1 220 ? 3.478 0.075 19.273 1.00 96.50 220 ALA A CA 1
ATOM 1805 C C . ALA A 1 220 ? 2.565 -1.022 19.868 1.00 96.50 220 ALA A C 1
ATOM 1807 O O . ALA A 1 220 ? 2.902 -2.214 19.823 1.00 96.50 220 ALA A O 1
AT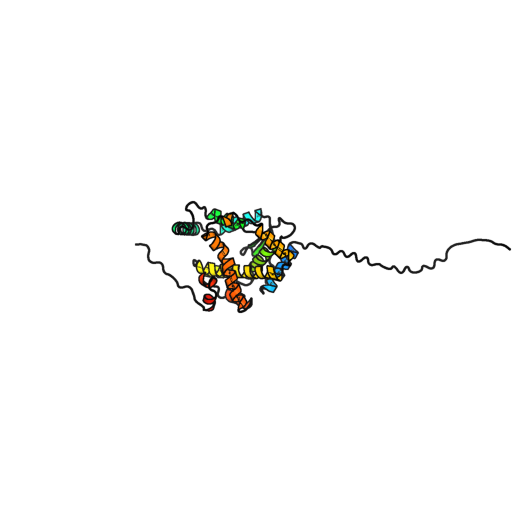OM 1808 N N . PRO A 1 221 ? 1.384 -0.655 20.408 1.00 97.25 221 PRO A N 1
ATOM 1809 C CA . PRO A 1 221 ? 0.393 -1.629 20.860 1.00 97.25 221 PRO A CA 1
ATOM 1810 C C . PRO A 1 221 ? -0.011 -2.605 19.747 1.00 97.25 221 PRO A C 1
ATOM 1812 O O . PRO A 1 221 ? -0.067 -2.234 18.576 1.00 97.25 221 PRO A O 1
ATOM 1815 N N . GLU A 1 222 ? -0.340 -3.849 20.109 1.00 96.31 222 GLU A N 1
ATOM 1816 C CA . GLU A 1 222 ? -0.636 -4.914 19.135 1.00 96.31 222 GLU A CA 1
ATOM 1817 C C . GLU A 1 222 ? -1.763 -4.541 18.171 1.00 96.31 222 GLU A C 1
ATOM 1819 O O . GLU A 1 222 ? -1.636 -4.752 16.971 1.00 96.31 222 GLU A O 1
ATOM 1824 N N . ILE A 1 223 ? -2.826 -3.911 18.681 1.00 94.88 223 ILE A N 1
ATOM 1825 C CA . ILE A 1 223 ? -3.946 -3.460 17.851 1.00 94.88 223 ILE A CA 1
ATOM 1826 C C . ILE A 1 223 ? -3.507 -2.465 16.771 1.00 94.88 223 ILE A C 1
ATOM 1828 O O . ILE A 1 223 ? -4.016 -2.516 15.655 1.00 94.88 223 ILE A O 1
ATOM 1832 N N . ILE A 1 224 ? -2.544 -1.591 17.076 1.00 94.75 224 ILE A N 1
ATOM 1833 C CA . ILE A 1 224 ? -2.036 -0.588 16.136 1.00 94.75 224 ILE A CA 1
ATOM 1834 C C . ILE A 1 224 ? -1.179 -1.265 15.068 1.00 94.75 224 ILE A C 1
ATOM 1836 O O . ILE A 1 224 ? -1.356 -0.997 13.882 1.00 94.75 224 ILE A O 1
ATOM 1840 N N . LYS A 1 225 ? -0.301 -2.191 15.473 1.00 94.50 225 LYS A N 1
ATOM 1841 C CA . LYS A 1 225 ? 0.530 -2.966 14.540 1.00 94.50 225 LYS A CA 1
ATOM 1842 C C . LYS A 1 225 ? -0.321 -3.793 13.580 1.00 94.50 225 LYS A C 1
ATOM 1844 O O . LYS A 1 225 ? -0.117 -3.722 12.371 1.00 94.50 225 LYS A O 1
ATOM 1849 N N . GLU A 1 226 ? -1.295 -4.529 14.113 1.00 94.75 226 GLU A N 1
ATOM 1850 C CA . GLU A 1 226 ? -2.183 -5.367 13.307 1.00 94.75 226 GLU A CA 1
ATOM 1851 C C . GLU A 1 226 ? -3.054 -4.522 12.372 1.00 94.75 226 GLU A C 1
ATOM 1853 O O . GLU A 1 226 ? -3.138 -4.839 11.189 1.00 94.75 226 GLU A O 1
ATOM 1858 N N . SER A 1 227 ? -3.608 -3.399 12.843 1.00 92.06 227 SER A N 1
ATOM 1859 C CA . SER A 1 227 ? -4.381 -2.484 11.985 1.00 92.06 227 SER A CA 1
ATOM 1860 C C . SER A 1 227 ? -3.541 -1.890 10.850 1.00 92.06 227 SER A C 1
ATOM 1862 O O . SER A 1 227 ? -4.053 -1.697 9.751 1.00 92.06 227 SER A O 1
ATOM 1864 N N . LEU A 1 228 ? -2.253 -1.621 11.097 1.00 91.81 228 LEU A N 1
ATOM 1865 C CA . LEU A 1 228 ? -1.342 -1.070 10.094 1.00 91.81 228 LEU A CA 1
ATOM 1866 C C . LEU A 1 228 ? -0.956 -2.103 9.028 1.00 91.81 228 LEU A C 1
ATOM 1868 O O . LEU A 1 228 ? -0.915 -1.777 7.846 1.00 91.81 228 LEU A O 1
ATOM 1872 N N . ILE A 1 229 ? -0.659 -3.344 9.427 1.00 94.06 229 ILE A N 1
ATOM 1873 C CA . ILE A 1 229 ? -0.153 -4.367 8.499 1.00 94.06 229 ILE A CA 1
ATOM 1874 C C . ILE A 1 229 ? -1.264 -5.143 7.782 1.00 94.06 229 ILE A C 1
ATOM 1876 O O . ILE A 1 229 ? -1.010 -5.722 6.725 1.00 94.06 229 ILE A O 1
ATOM 1880 N N . PHE A 1 230 ? -2.484 -5.160 8.329 1.00 97.94 230 PHE A N 1
ATOM 1881 C CA . PHE A 1 230 ? -3.612 -5.927 7.792 1.00 97.94 230 PHE A CA 1
ATOM 1882 C C . PHE A 1 230 ? -3.871 -5.679 6.292 1.00 97.94 230 PHE A C 1
ATOM 1884 O O . PHE A 1 230 ? -3.907 -6.668 5.552 1.00 97.94 230 PHE A O 1
ATOM 1891 N N . PRO A 1 231 ? -3.965 -4.424 5.793 1.00 97.75 231 PRO A N 1
ATOM 1892 C CA . PRO A 1 231 ? -4.237 -4.164 4.376 1.00 97.75 231 PRO A CA 1
ATOM 1893 C C . PRO A 1 231 ? -3.177 -4.738 3.433 1.00 97.75 231 PRO A C 1
ATOM 1895 O O . PRO A 1 231 ? -3.488 -5.142 2.317 1.00 97.75 231 PRO A O 1
ATOM 1898 N N . TYR A 1 232 ? -1.928 -4.807 3.891 1.00 97.56 232 TYR A N 1
ATOM 1899 C CA . TYR A 1 232 ? -0.814 -5.358 3.128 1.00 97.56 232 TYR A CA 1
ATOM 1900 C C . TYR A 1 232 ? -0.821 -6.884 3.182 1.00 97.56 232 TYR A C 1
ATOM 1902 O O . TYR A 1 232 ? -0.768 -7.552 2.150 1.00 97.56 232 TYR A O 1
ATOM 1910 N N . ARG A 1 233 ? -0.893 -7.452 4.392 1.00 97.56 233 ARG A N 1
ATOM 1911 C CA . ARG A 1 233 ? -0.784 -8.897 4.615 1.00 97.56 233 ARG A CA 1
ATOM 1912 C C . ARG A 1 233 ? -2.011 -9.625 4.080 1.00 97.56 233 ARG A C 1
ATOM 1914 O O . ARG A 1 233 ? -1.900 -10.337 3.087 1.00 97.56 233 ARG A O 1
ATOM 1921 N N . GLU A 1 234 ? -3.168 -9.391 4.689 1.00 98.62 234 GLU A N 1
ATOM 1922 C CA . GLU A 1 234 ? -4.412 -10.083 4.335 1.00 98.62 234 GLU A CA 1
ATOM 1923 C C . GLU A 1 234 ? -4.921 -9.623 2.964 1.00 98.62 234 GLU A C 1
ATOM 1925 O O . GLU A 1 234 ? -5.401 -10.427 2.167 1.00 98.62 234 GLU A O 1
ATOM 1930 N N . GLY A 1 235 ? -4.746 -8.337 2.637 1.00 98.75 235 GLY A N 1
ATOM 1931 C CA . GLY A 1 235 ? -5.090 -7.817 1.317 1.00 98.75 235 GLY A CA 1
ATOM 1932 C C . GLY A 1 235 ? -4.302 -8.486 0.191 1.00 98.75 235 GLY A C 1
ATOM 1933 O O . GLY A 1 235 ? -4.883 -8.834 -0.836 1.00 98.75 235 GLY A O 1
ATOM 1934 N N . SER A 1 236 ? -2.993 -8.716 0.357 1.00 98.62 236 SER A N 1
ATOM 1935 C CA . SER A 1 236 ? -2.198 -9.373 -0.693 1.00 98.62 236 SER A CA 1
ATOM 1936 C C . SER A 1 236 ? -2.567 -10.844 -0.874 1.00 98.62 236 SER A C 1
ATOM 1938 O O . SER A 1 236 ? -2.590 -11.321 -2.009 1.00 98.62 236 SER A O 1
ATOM 1940 N N . GLU A 1 237 ? -2.920 -11.549 0.206 1.00 98.56 237 GLU A N 1
ATOM 1941 C CA . GLU A 1 237 ? -3.447 -12.917 0.136 1.00 98.56 237 GLU A CA 1
ATOM 1942 C C . GLU A 1 237 ? -4.806 -12.953 -0.576 1.00 98.56 237 GLU A C 1
ATOM 1944 O O . GLU A 1 237 ? -5.015 -13.772 -1.478 1.00 98.56 237 GLU A O 1
ATOM 1949 N N . PHE A 1 238 ? -5.697 -12.010 -0.252 1.00 98.81 238 PHE A N 1
ATOM 1950 C CA . PHE A 1 238 ? -6.969 -11.833 -0.946 1.00 98.81 238 PHE A CA 1
ATOM 1951 C C . PHE A 1 238 ? -6.761 -11.586 -2.444 1.00 98.81 238 PHE A C 1
ATOM 1953 O O . PHE A 1 238 ? -7.289 -12.333 -3.270 1.00 98.81 238 PHE A O 1
ATOM 1960 N N . VAL A 1 239 ? -5.952 -10.594 -2.824 1.00 98.81 239 VAL A N 1
ATOM 1961 C CA . VAL A 1 239 ? -5.717 -10.264 -4.238 1.00 98.81 239 VAL A CA 1
ATOM 1962 C C . VAL A 1 239 ? -5.010 -11.403 -4.973 1.00 98.81 239 VAL A C 1
ATOM 1964 O O . VAL A 1 239 ? -5.347 -11.678 -6.127 1.00 98.81 239 VAL A O 1
ATOM 1967 N N . LEU A 1 240 ? -4.088 -12.115 -4.316 1.00 98.75 240 LEU A N 1
ATOM 1968 C CA . LEU A 1 240 ? -3.458 -13.306 -4.883 1.00 98.75 240 LEU A CA 1
ATOM 1969 C C . LEU A 1 240 ? -4.497 -14.382 -5.211 1.00 98.75 240 LEU A C 1
ATOM 1971 O O . LEU A 1 240 ? -4.437 -14.938 -6.303 1.00 98.75 240 LEU A O 1
ATOM 1975 N N . SER A 1 241 ? -5.470 -14.636 -4.332 1.00 98.50 241 SER A N 1
ATOM 1976 C CA . SER A 1 241 ? -6.521 -15.630 -4.602 1.00 98.50 241 SER A CA 1
ATOM 1977 C C . SER A 1 241 ? -7.338 -15.291 -5.859 1.00 98.50 241 SER A C 1
ATOM 1979 O O . SER A 1 241 ? -7.575 -16.151 -6.706 1.00 98.50 241 SER A O 1
ATOM 1981 N N . ILE A 1 242 ? -7.674 -14.011 -6.052 1.00 98.69 242 ILE A N 1
ATOM 1982 C CA . ILE A 1 242 ? -8.387 -13.526 -7.242 1.00 98.69 242 ILE A CA 1
ATOM 1983 C C . ILE A 1 242 ? -7.491 -13.605 -8.488 1.00 98.69 242 ILE A C 1
ATOM 1985 O O . ILE A 1 242 ? -7.944 -13.974 -9.577 1.00 98.69 242 ILE A O 1
ATOM 1989 N N . TYR A 1 243 ? -6.202 -13.293 -8.335 1.00 98.75 243 TYR A N 1
ATOM 1990 C CA . TYR A 1 243 ? -5.209 -13.413 -9.398 1.00 98.75 243 TYR A CA 1
ATOM 1991 C C . TYR A 1 243 ? -5.006 -14.868 -9.846 1.00 98.75 243 TYR A C 1
ATOM 1993 O O . TYR A 1 243 ? -4.855 -15.123 -11.041 1.00 98.75 243 TYR A O 1
ATOM 2001 N N . GLU A 1 244 ? -5.001 -15.834 -8.929 1.00 98.38 244 GLU A N 1
ATOM 2002 C CA . GLU A 1 244 ? -4.845 -17.254 -9.268 1.00 98.38 244 GLU A CA 1
ATOM 2003 C C . GLU A 1 244 ? -6.015 -17.788 -10.110 1.00 98.38 244 GLU A C 1
ATOM 2005 O O . GLU A 1 244 ? -5.801 -18.628 -10.990 1.00 98.38 244 GLU A O 1
ATOM 2010 N N . ASP A 1 245 ? -7.220 -17.248 -9.915 1.00 96.88 245 ASP A N 1
ATOM 2011 C CA . ASP A 1 245 ? -8.425 -17.659 -10.642 1.00 96.88 245 ASP A CA 1
ATOM 2012 C C . ASP A 1 245 ? -8.538 -17.057 -12.053 1.00 96.88 245 ASP A C 1
ATOM 2014 O O . ASP A 1 245 ? -9.036 -17.714 -12.975 1.00 96.88 245 ASP A O 1
ATOM 2018 N N . GLY A 1 246 ? -8.086 -15.815 -12.260 1.00 97.81 246 GLY A N 1
ATOM 2019 C CA . GLY A 1 246 ? -8.305 -15.111 -13.533 1.00 97.81 246 GLY A CA 1
ATOM 2020 C C . GLY A 1 246 ? -7.244 -14.089 -13.934 1.00 97.81 246 GLY A C 1
ATOM 2021 O O . GLY A 1 246 ? -7.451 -13.324 -14.877 1.00 97.81 246 GLY A O 1
ATOM 2022 N N . GLY A 1 247 ? -6.097 -14.079 -13.259 1.00 98.56 247 GLY A N 1
ATOM 2023 C CA . GLY A 1 247 ? -5.013 -13.132 -13.492 1.00 98.56 247 GLY A CA 1
ATOM 2024 C C . GLY A 1 247 ? -5.402 -11.689 -13.170 1.00 98.56 247 GLY A C 1
ATOM 2025 O O . GLY A 1 247 ? -6.354 -11.413 -12.442 1.00 98.56 247 GLY A O 1
ATOM 2026 N N . TRP A 1 248 ? -4.664 -10.741 -13.746 1.00 98.62 248 TRP A N 1
ATOM 2027 C CA . TRP A 1 248 ? -4.895 -9.316 -13.504 1.00 98.62 248 TRP A CA 1
ATOM 2028 C C . TRP A 1 248 ? -6.235 -8.804 -14.023 1.00 98.62 248 TRP A C 1
ATOM 2030 O O . TRP A 1 248 ? -6.764 -7.870 -13.437 1.00 98.62 248 TRP A O 1
ATOM 2040 N N . ASP A 1 249 ? -6.814 -9.417 -15.058 1.00 98.56 249 ASP A N 1
ATOM 2041 C CA . ASP A 1 249 ? -8.152 -9.043 -15.533 1.00 98.56 249 ASP A CA 1
ATOM 2042 C C . ASP A 1 249 ? -9.216 -9.286 -14.449 1.00 98.56 249 ASP A C 1
ATOM 2044 O O . ASP A 1 249 ? -10.102 -8.452 -14.259 1.00 98.56 249 ASP A O 1
ATOM 2048 N N . ALA A 1 250 ? -9.103 -10.384 -13.688 1.00 98.44 250 ALA A N 1
ATOM 2049 C CA . ALA A 1 250 ? -9.986 -10.641 -12.552 1.00 98.44 250 ALA A CA 1
ATOM 2050 C C . ALA A 1 250 ? -9.765 -9.621 -11.426 1.00 98.44 250 ALA A C 1
ATOM 2052 O O . ALA A 1 250 ? -10.734 -9.034 -10.950 1.00 98.44 250 ALA A O 1
ATOM 2053 N N . VAL A 1 251 ? -8.508 -9.334 -11.067 1.00 98.69 251 VAL A N 1
ATOM 2054 C CA . VAL A 1 251 ? -8.184 -8.306 -10.057 1.00 98.69 251 VAL A CA 1
ATOM 2055 C C . VAL A 1 251 ? -8.684 -6.920 -10.483 1.00 98.69 251 VAL A C 1
ATOM 2057 O O . VAL A 1 251 ? -9.227 -6.177 -9.676 1.00 98.69 251 VAL A O 1
ATOM 2060 N N . ASN A 1 252 ? -8.561 -6.564 -11.760 1.00 98.44 252 ASN A N 1
ATOM 2061 C CA . ASN A 1 252 ? -9.062 -5.291 -12.274 1.00 98.44 252 ASN A CA 1
ATOM 2062 C C . ASN A 1 252 ? -10.585 -5.190 -12.142 1.00 98.44 252 ASN A C 1
ATOM 2064 O O . ASN A 1 252 ? -11.106 -4.150 -11.757 1.00 98.44 252 ASN A O 1
ATOM 2068 N N . SER A 1 253 ? -11.301 -6.284 -12.415 1.00 97.75 253 SER A N 1
ATOM 2069 C CA . SER A 1 253 ? -12.766 -6.291 -12.371 1.00 97.75 253 SER A CA 1
ATOM 2070 C C . SER A 1 253 ? -13.351 -6.088 -10.971 1.00 97.75 253 SER A C 1
ATOM 2072 O O . SER A 1 253 ? -14.465 -5.584 -10.844 1.00 97.75 253 SER A O 1
ATOM 2074 N N . ILE A 1 254 ? -12.619 -6.448 -9.912 1.00 97.19 254 ILE A N 1
ATOM 2075 C CA . ILE A 1 254 ? -13.136 -6.331 -8.543 1.00 97.19 254 ILE A CA 1
ATOM 2076 C C . ILE A 1 254 ? -13.077 -4.899 -7.995 1.00 97.19 254 ILE A C 1
ATOM 2078 O O . ILE A 1 254 ? -13.719 -4.628 -6.986 1.00 97.19 254 ILE A O 1
ATOM 2082 N N . TYR A 1 255 ? -12.417 -3.959 -8.682 1.00 97.31 255 TYR A N 1
ATOM 2083 C CA . TYR A 1 255 ? -12.525 -2.530 -8.362 1.00 97.31 255 TYR A CA 1
ATOM 2084 C C . TYR A 1 255 ? -13.923 -1.959 -8.649 1.00 97.31 255 TYR A C 1
ATOM 2086 O O . TYR A 1 255 ? -14.332 -1.008 -7.989 1.00 97.31 255 TYR A O 1
ATOM 2094 N N . ASP A 1 256 ? -14.698 -2.571 -9.556 1.00 95.44 256 ASP A N 1
ATOM 2095 C CA . ASP A 1 256 ? -16.101 -2.194 -9.800 1.00 95.44 256 ASP A CA 1
ATOM 2096 C C . ASP A 1 256 ? -17.046 -2.677 -8.680 1.00 95.44 256 ASP A C 1
ATOM 2098 O O . ASP A 1 256 ? -18.183 -2.214 -8.560 1.00 95.44 256 ASP A O 1
ATOM 2102 N N . ASN A 1 257 ? -16.605 -3.643 -7.869 1.00 95.25 257 ASN A N 1
ATOM 2103 C CA . ASN A 1 257 ? -17.354 -4.193 -6.741 1.00 95.25 257 ASN A CA 1
ATOM 2104 C C . ASN A 1 257 ? -16.379 -4.625 -5.631 1.00 95.25 257 ASN A C 1
ATOM 2106 O O . ASN A 1 257 ? -16.164 -5.830 -5.449 1.00 95.25 257 ASN A O 1
ATOM 2110 N N . PRO A 1 258 ? -15.765 -3.669 -4.913 1.00 96.31 258 PRO A N 1
ATOM 2111 C CA . PRO A 1 258 ? -14.744 -3.977 -3.921 1.00 96.31 258 PRO A CA 1
ATOM 2112 C C . PRO A 1 258 ? -15.313 -4.778 -2.738 1.00 96.31 258 PRO A C 1
ATOM 2114 O O . PRO A 1 258 ? -16.529 -4.760 -2.497 1.00 96.31 258 PRO A O 1
ATOM 2117 N N . PRO A 1 259 ? -14.452 -5.487 -1.988 1.00 97.19 259 PRO A N 1
ATOM 2118 C CA . PRO A 1 259 ? -14.851 -6.155 -0.756 1.00 97.19 259 PRO A CA 1
ATOM 2119 C C . PRO A 1 259 ? -15.378 -5.144 0.271 1.00 97.19 259 PRO A C 1
ATOM 2121 O O . PRO A 1 259 ? -14.897 -4.016 0.367 1.00 97.19 259 PRO A O 1
ATOM 2124 N N . LYS A 1 260 ? -16.390 -5.564 1.029 1.00 96.06 260 LYS A N 1
ATOM 2125 C CA . LYS A 1 260 ? -17.184 -4.727 1.941 1.00 96.06 260 LYS A CA 1
ATOM 2126 C C . LYS A 1 260 ? -16.914 -4.978 3.421 1.00 96.06 260 LYS A C 1
ATOM 2128 O O . LYS A 1 260 ? -17.577 -4.381 4.257 1.00 96.06 260 LYS A O 1
ATOM 2133 N N . SER A 1 261 ? -16.004 -5.889 3.747 1.00 96.25 261 SER A N 1
ATOM 2134 C CA . SER A 1 261 ? -15.609 -6.171 5.127 1.00 96.25 261 SER A CA 1
ATOM 2135 C C . SER A 1 261 ? -14.235 -6.813 5.208 1.00 96.25 261 SER A C 1
ATOM 2137 O O . SER A 1 261 ? -13.767 -7.430 4.245 1.00 96.25 261 SER A O 1
ATOM 2139 N N . MET A 1 262 ? -13.632 -6.760 6.396 1.00 95.81 262 MET A N 1
ATOM 2140 C CA . MET A 1 262 ? -12.416 -7.520 6.692 1.00 95.81 262 MET A CA 1
ATOM 2141 C C . MET A 1 262 ? -12.644 -9.031 6.582 1.00 95.81 262 MET A C 1
ATOM 2143 O O . MET A 1 262 ? -11.741 -9.766 6.199 1.00 95.81 262 MET A O 1
ATOM 2147 N N . GLU A 1 263 ? -13.857 -9.514 6.865 1.00 97.06 263 GLU A N 1
ATOM 2148 C CA . GLU A 1 263 ? -14.201 -10.932 6.720 1.00 97.06 263 GLU A CA 1
ATOM 2149 C C . GLU A 1 263 ? -14.049 -11.418 5.273 1.00 97.06 263 GLU A C 1
ATOM 2151 O O . GLU A 1 263 ? -13.536 -12.509 5.045 1.00 97.06 263 GLU A O 1
ATOM 2156 N N . GLN A 1 264 ? -14.457 -10.609 4.294 1.00 98.12 264 GLN A N 1
ATOM 2157 C CA . GLN A 1 264 ? -14.279 -10.939 2.880 1.00 98.12 264 GLN A CA 1
ATOM 2158 C C . GLN A 1 264 ? -12.807 -10.931 2.453 1.00 98.12 264 GLN A C 1
ATOM 2160 O O . GLN A 1 264 ? -12.437 -11.705 1.574 1.00 98.12 264 GLN A O 1
ATOM 2165 N N . ILE A 1 265 ? -11.983 -10.086 3.080 1.00 98.50 265 ILE A N 1
ATOM 2166 C CA . ILE A 1 265 ? -10.532 -10.056 2.864 1.00 98.50 265 ILE A CA 1
ATOM 2167 C C . ILE A 1 265 ? -9.880 -11.323 3.434 1.00 98.50 265 ILE A C 1
ATOM 2169 O O . ILE A 1 265 ? -9.198 -12.038 2.708 1.00 98.50 265 ILE A O 1
ATOM 2173 N N . MET A 1 266 ? -10.148 -11.652 4.701 1.00 98.19 266 MET A N 1
ATOM 2174 C CA . MET A 1 266 ? -9.581 -12.834 5.372 1.00 98.19 266 MET A CA 1
ATOM 2175 C C . MET A 1 266 ? -10.108 -14.166 4.808 1.00 98.19 266 MET A C 1
ATOM 2177 O O . MET A 1 266 ? -9.479 -15.213 4.971 1.00 98.19 266 MET A O 1
ATOM 2181 N N . HIS A 1 267 ? -11.282 -14.147 4.172 1.00 97.94 267 HIS A N 1
ATOM 2182 C CA . HIS A 1 267 ? -11.952 -15.320 3.611 1.00 97.94 267 HIS A CA 1
ATOM 2183 C C . HIS A 1 267 ? -12.431 -15.033 2.176 1.00 97.94 267 HIS A C 1
ATOM 2185 O O . HIS A 1 267 ? -13.624 -14.778 1.959 1.00 97.94 267 HIS A O 1
ATOM 2191 N N . PRO A 1 268 ? -11.534 -15.078 1.170 1.00 97.25 268 PRO A N 1
ATOM 2192 C CA . PRO A 1 268 ? -11.862 -14.707 -0.210 1.00 97.25 268 PRO A CA 1
ATOM 2193 C C . PRO A 1 268 ? -13.009 -15.524 -0.833 1.00 97.25 268 PRO A C 1
ATOM 2195 O O . PRO A 1 268 ? -13.735 -15.052 -1.715 1.00 97.25 268 PRO A O 1
ATOM 2198 N N . GLU A 1 269 ? -13.249 -16.746 -0.350 1.00 96.94 269 GLU A N 1
ATOM 2199 C CA . GLU A 1 269 ? -14.386 -17.570 -0.762 1.00 96.94 269 GLU A CA 1
ATOM 2200 C C . GLU A 1 269 ? -15.744 -16.937 -0.416 1.00 96.94 269 GLU A C 1
ATOM 2202 O O . GLU A 1 269 ? -16.738 -17.188 -1.098 1.00 96.94 269 GLU A O 1
ATOM 2207 N N . LYS A 1 270 ? -15.804 -16.087 0.616 1.00 97.56 270 LYS A N 1
ATOM 2208 C CA . LYS A 1 270 ? -17.020 -15.351 0.989 1.00 97.56 270 LYS A CA 1
ATOM 2209 C C . LYS A 1 270 ? -17.293 -14.195 0.040 1.00 97.56 270 LYS A C 1
ATOM 2211 O O . LYS A 1 270 ? -18.440 -14.000 -0.366 1.00 97.56 270 LYS A O 1
ATOM 2216 N N . TYR A 1 271 ? -16.244 -13.483 -0.373 1.00 97.81 271 TYR A N 1
ATOM 2217 C CA . TYR A 1 271 ? -16.348 -12.459 -1.410 1.00 97.81 271 TYR A CA 1
ATOM 2218 C C . TYR A 1 271 ? -16.875 -13.059 -2.720 1.00 97.81 271 TYR A C 1
ATOM 2220 O O . TYR A 1 271 ? -17.881 -12.596 -3.261 1.00 97.81 271 TYR A O 1
ATOM 2228 N N . THR A 1 272 ? -16.257 -14.146 -3.192 1.00 95.38 272 THR A N 1
ATOM 2229 C CA . THR A 1 272 ? -16.650 -14.810 -4.450 1.00 95.38 272 THR A CA 1
ATOM 2230 C C . THR A 1 272 ? -18.042 -15.447 -4.385 1.00 95.38 272 THR A C 1
ATOM 2232 O O . THR A 1 272 ? -18.754 -15.473 -5.391 1.00 95.38 272 THR A O 1
ATOM 2235 N N . ALA A 1 273 ? -18.481 -15.902 -3.207 1.00 96.81 273 ALA A N 1
ATOM 2236 C CA . ALA A 1 273 ? -19.848 -16.369 -2.979 1.00 96.81 273 ALA A CA 1
ATOM 2237 C C . ALA A 1 273 ? -20.893 -15.235 -2.898 1.00 96.81 273 ALA A C 1
ATOM 2239 O O . ALA A 1 273 ? -22.094 -15.518 -2.914 1.00 96.81 273 ALA A O 1
ATOM 2240 N N . GLY A 1 274 ? -20.466 -13.969 -2.821 1.00 95.69 274 GLY A N 1
ATOM 2241 C CA . GLY A 1 274 ? -21.351 -12.814 -2.656 1.00 95.69 274 GLY A CA 1
ATOM 2242 C C . GLY A 1 274 ? -21.950 -12.689 -1.251 1.00 95.69 274 GLY A C 1
ATOM 2243 O O . GLY A 1 274 ? -23.041 -12.128 -1.101 1.00 95.69 274 GLY A O 1
ATOM 2244 N N . ASP A 1 275 ? -21.267 -13.217 -0.233 1.00 96.25 275 ASP A N 1
ATOM 2245 C CA . ASP A 1 275 ? -21.669 -13.117 1.173 1.00 96.25 275 ASP A CA 1
ATOM 2246 C C . ASP A 1 275 ? -21.429 -11.687 1.673 1.00 96.25 275 ASP A C 1
ATOM 2248 O O . ASP A 1 275 ? -20.295 -11.292 1.928 1.00 96.25 275 ASP A O 1
ATOM 2252 N N . ASN A 1 276 ? -22.483 -10.868 1.706 1.00 94.12 276 ASN A N 1
ATOM 2253 C CA . ASN A 1 276 ? -22.377 -9.458 2.083 1.00 94.12 276 ASN A CA 1
ATOM 2254 C C . ASN A 1 276 ? -22.520 -9.283 3.607 1.00 94.12 276 ASN A C 1
ATOM 2256 O O . ASN A 1 276 ? -23.316 -10.003 4.217 1.00 94.12 276 ASN A O 1
ATOM 2260 N N . PRO A 1 277 ? -21.849 -8.277 4.204 1.00 92.00 277 PRO A N 1
ATOM 2261 C CA . PRO A 1 277 ? -21.969 -7.980 5.628 1.00 92.00 277 PRO A CA 1
ATOM 2262 C C . PRO A 1 277 ? -23.419 -7.769 6.067 1.00 92.00 277 PRO A C 1
ATOM 2264 O O . PRO A 1 277 ? -24.242 -7.193 5.347 1.00 92.00 277 PRO A O 1
ATOM 2267 N N . ILE A 1 278 ? -23.729 -8.221 7.280 1.00 90.88 278 ILE A N 1
ATOM 2268 C CA . ILE A 1 278 ? -25.045 -8.049 7.893 1.00 90.88 278 ILE A CA 1
ATOM 2269 C C . ILE A 1 278 ? -24.999 -6.816 8.791 1.00 90.88 278 ILE A C 1
ATOM 2271 O O . ILE A 1 278 ? -24.185 -6.745 9.707 1.00 90.88 278 ILE A O 1
ATOM 2275 N N . VAL A 1 279 ? -25.918 -5.875 8.574 1.00 87.06 279 VAL A N 1
ATOM 2276 C CA . VAL A 1 279 ? -26.041 -4.681 9.421 1.00 87.06 279 VAL A CA 1
ATOM 2277 C C . VAL A 1 279 ? -26.466 -5.087 10.833 1.00 87.06 279 VAL A C 1
ATOM 2279 O O . VAL A 1 279 ? -27.554 -5.636 11.033 1.00 87.06 279 VAL A O 1
ATOM 2282 N N . VAL A 1 280 ? -25.620 -4.783 11.818 1.00 84.56 280 VAL A N 1
ATOM 2283 C CA . VAL A 1 280 ? -25.904 -5.000 13.240 1.00 84.56 280 VAL A CA 1
ATOM 2284 C C . VAL A 1 280 ? -26.361 -3.683 13.860 1.00 84.56 280 VAL A C 1
ATOM 2286 O O . VAL A 1 280 ? -25.602 -2.726 13.948 1.00 84.56 280 VAL A O 1
ATOM 2289 N N . GLY A 1 281 ? -27.619 -3.628 14.300 1.00 84.50 281 GLY A N 1
ATOM 2290 C CA . GLY A 1 281 ? -28.130 -2.485 15.055 1.00 84.50 281 GLY A CA 1
ATOM 2291 C C . GLY A 1 281 ? -27.663 -2.530 16.508 1.00 84.50 281 GLY A C 1
ATOM 2292 O O . GLY A 1 281 ? -27.780 -3.570 17.161 1.00 84.50 281 GLY A O 1
ATOM 2293 N N . LEU A 1 282 ? -27.177 -1.403 17.028 1.00 81.62 282 LEU A N 1
ATOM 2294 C CA . LEU A 1 282 ? -26.913 -1.260 18.457 1.00 81.62 282 LEU A CA 1
ATOM 2295 C C . LEU A 1 282 ? -28.242 -1.147 19.226 1.00 81.62 282 LEU A C 1
ATOM 2297 O O . LEU A 1 282 ? -29.179 -0.505 18.741 1.00 81.62 282 LEU A O 1
ATOM 2301 N N . PRO A 1 283 ? -28.362 -1.779 20.407 1.00 83.75 283 PRO A N 1
ATOM 2302 C CA . PRO A 1 283 ? -29.498 -1.536 21.283 1.00 83.75 283 PRO A CA 1
ATOM 2303 C C . PRO A 1 283 ? -29.495 -0.076 21.749 1.00 83.75 283 PRO A C 1
ATOM 2305 O O . PRO A 1 283 ? -28.443 0.550 21.831 1.00 83.75 283 PRO A O 1
ATOM 2308 N N . ASP A 1 284 ? -30.672 0.449 22.086 1.00 84.38 284 ASP A N 1
ATOM 2309 C CA . ASP A 1 284 ? -30.780 1.748 22.746 1.00 84.38 284 ASP A CA 1
ATOM 2310 C C . ASP A 1 284 ? -30.058 1.693 24.103 1.00 84.38 284 ASP A C 1
ATOM 2312 O O . ASP A 1 284 ? -30.398 0.872 24.963 1.00 84.38 284 ASP A O 1
ATOM 2316 N N . LEU A 1 285 ? -29.021 2.519 24.251 1.00 80.38 285 LEU A N 1
ATOM 2317 C CA . LEU A 1 285 ? -28.181 2.588 25.446 1.00 80.38 285 LEU A CA 1
ATOM 2318 C C . LEU A 1 285 ? -28.629 3.698 26.416 1.00 80.38 285 LEU A C 1
ATOM 2320 O O . LEU A 1 285 ? -28.002 3.850 27.462 1.00 80.38 285 LEU A O 1
ATOM 2324 N N . GLU A 1 286 ? -29.705 4.446 26.126 1.00 78.88 286 GLU A N 1
ATOM 2325 C CA . GLU A 1 286 ? -30.212 5.555 26.964 1.00 78.88 286 GLU A CA 1
ATOM 2326 C C . GLU A 1 286 ? -30.981 5.111 28.238 1.00 78.88 286 GLU A C 1
ATOM 2328 O O . GLU A 1 286 ? -31.814 5.857 28.759 1.00 78.88 286 GLU A O 1
ATOM 2333 N N . ALA A 1 287 ? -30.733 3.905 28.763 1.00 55.19 287 ALA A N 1
ATOM 2334 C CA . ALA A 1 287 ? -31.462 3.344 29.913 1.00 55.19 287 ALA A CA 1
ATOM 2335 C C . ALA A 1 287 ? -31.007 3.866 31.290 1.00 55.19 287 ALA A C 1
ATOM 2337 O O . ALA A 1 287 ? -29.782 3.938 31.544 1.00 55.19 287 ALA A O 1
#

Secondary structure (DSSP, 8-state):
--------------------------------PPPHHHHHHHHHHHHHHHHT---SS--EEEEE-HHHHHHHHHHHHHHH--HHHHHHHHHHHHHTTSS-TT--HHHHHHHHHHHT-SEEEETTTTEEEEE-SSSS--HHHHHHHHHHHHHHHHHHHS-HHHHHHHHTT-HHHHHHHHHHHHHHHHHHHHHHHHHTS-HHHHHHHHHHHHT---HHHHHS-HHHHHHHHHHHHHHHHHHHHHHHHHHHHHHHHGGGS---SHHHHH-HHHHHHT-PPPP-PPPP---

Sequence (287 aa):
MAKIRKAVKRFIPITLPILLVVSLLINFSCLCTRTNEQVLDGIKNWVAKNRQLPELTDIEYEFITRQELHDKLQGNFEAEYDEQEEAIQKELLILLGLIEEDLDLYQLYLDLNKEQIAGYYDQKTKKMYVISDEQHLSVRNKMTFAHEITHALQDQHYDIEALLELSGDDSEYSMGIKSLMEGDATLAQGFFYWQALNGRERDIYVQESDEMQSPIYDNAPEIIKESLIFPYREGSEFVLSIYEDGGWDAVNSIYDNPPKSMEQIMHPEKYTAGDNPIVVGLPDLEA

Mean predicted aligned error: 9.01 Å

Radius of gyration: 30.0 Å; Cα contacts (8 Å, |Δi|>4): 278; chains: 1; bounding box: 120×36×94 Å

Solvent-accessible surface area (backbone atoms only — not comparable to full-atom values): 16853 Å² total; per-residue (Å²): 134,80,90,83,88,88,87,89,82,82,88,76,82,82,71,76,74,81,75,76,73,72,73,77,74,68,77,71,74,68,81,71,74,73,51,61,64,61,48,50,54,51,45,46,57,49,44,26,61,76,60,68,44,71,79,86,65,88,83,47,77,45,76,35,46,68,65,59,48,44,55,48,52,50,54,52,49,64,73,69,63,51,72,66,61,52,50,52,52,51,53,51,36,37,75,72,68,56,46,66,88,85,60,59,62,67,61,50,52,56,48,44,64,57,73,63,68,65,52,51,58,38,85,87,79,61,33,35,41,35,57,53,86,53,96,60,77,52,60,57,43,54,48,48,47,37,24,33,50,38,49,56,41,46,57,72,76,38,67,55,67,61,56,52,59,70,27,66,91,38,62,42,26,38,48,13,44,47,10,52,54,38,2,44,19,46,45,49,25,52,49,40,55,71,72,68,46,50,74,68,48,49,54,49,34,51,51,61,52,74,71,57,80,54,68,65,60,75,69,45,47,64,65,57,48,49,65,66,45,38,30,44,56,41,11,19,55,29,42,45,56,42,29,75,75,53,35,58,65,42,51,58,56,38,70,83,61,55,49,60,23,56,65,30,36,76,34,47,70,38,47,77,70,64,65,70,86,78,89,79,81,80,75,87,78,90,120